Protein AF-A0A1M7TE45-F1 (afdb_monomer_lite)

Foldseek 3Di:
DDDDDDDDDDPPPVVVVVVPVVVVVVVVVVVVVVVPPPPPPPPPPPPPPPDDQPDPPPPDPDPLPDALPLLVVLLVVLVVVVVLCVVVVVQQPAAEAEAQDDPALVSNLSSVSNVVSNVVVVHHYDNDDDVQHKYKYKDKDWDDDPPDPFTKIKIKIWIDTPNDGRDIHIDIHTHDPVCVVSVPDDPPFDPDPPRDRDDSVNVSVVSCVVSVVPVPPDPPPPPPPVVVVVPPDPDPVVVVVVVVVVVVVPDDPDDDPPDDDDDDDDDDDDD

Sequence (271 aa):
MRKIFSRRKHGVIARVVNFVLVPVLILLLSALFLAGCSTFVEASDTPRGFDRPIGTLADSGSNIANVGRWHVVAADIASSVRRALEYRPELMAKPLCLPTPQNRAFPKAFFNLLKTELVSRGLQVSEQPEFDSVSLTFSVYRLNIPSRQGIEVMITARMVYNNRYVMQKSGTYFAGNEDAFLFQNTDNGFVGGNGGTGTAESLWEHYAIRNNAFKPKEPETMPINRGVLMSSARTSEEIDRIVDAQIRAGGGVRIDPNAPPTKLSSTRHRR

Secondary structure (DSSP, 8-state):
--------SSSSHHHHHHHHHHHHHHHHHHHHHHTTSS---------TT--S-TT-TTS-TT----SS-HHHHHHHHHHHHHHHHHT-HHHHTS-EE-PPPPS-HHHHHHHHHHHHHHHHTT--EESSPPTTPEEEEEEEEEE--TTSSSEEEEEEEEEEETTEEEEEEEEEEEE-TTTGGGG---SS----SSS----HHHHHHHHHHHTTTT-----------HHHHTTT-SSHHHHHHHHHHHHHHS------TT-------------

Organism: NCBI:txid1121455

Structure (mmCIF, N/CA/C/O backbone):
data_AF-A0A1M7TE45-F1
#
_entry.id   AF-A0A1M7TE45-F1
#
loop_
_atom_site.group_PDB
_atom_site.id
_atom_site.type_symbol
_atom_site.label_atom_id
_atom_site.label_alt_id
_atom_site.label_comp_id
_atom_site.label_asym_id
_atom_site.label_entity_id
_atom_site.label_seq_id
_atom_site.pdbx_PDB_ins_code
_atom_site.Cartn_x
_atom_site.Cartn_y
_atom_site.Cartn_z
_atom_site.occupancy
_atom_site.B_iso_or_equiv
_atom_site.auth_seq_id
_atom_site.auth_comp_id
_atom_site.auth_asym_id
_atom_site.auth_atom_id
_atom_site.pdbx_PDB_model_num
ATOM 1 N N . MET A 1 1 ? -71.980 34.080 48.989 1.00 40.88 1 MET A N 1
ATOM 2 C CA . MET A 1 1 ? -71.587 34.275 47.574 1.00 40.88 1 MET A CA 1
ATOM 3 C C . MET A 1 1 ? -70.062 34.336 47.464 1.00 40.88 1 MET A C 1
ATOM 5 O O . MET A 1 1 ? -69.444 35.050 48.233 1.00 40.88 1 MET A O 1
ATOM 9 N N . ARG A 1 2 ? -69.506 33.510 46.563 1.00 39.81 2 ARG A N 1
ATOM 10 C CA . ARG A 1 2 ? -68.161 33.476 45.934 1.00 39.81 2 ARG A CA 1
ATOM 11 C C . ARG A 1 2 ? -66.948 34.062 46.690 1.00 39.81 2 ARG A C 1
ATOM 13 O O . ARG A 1 2 ? -66.717 35.263 46.674 1.00 39.81 2 ARG A O 1
ATOM 20 N N . LYS A 1 3 ? -66.073 33.171 47.182 1.00 52.16 3 LYS A N 1
ATOM 21 C CA . LYS A 1 3 ? -64.645 33.452 47.418 1.00 52.16 3 LYS A CA 1
ATOM 22 C C . LYS A 1 3 ? -63.861 33.199 46.123 1.00 52.16 3 LYS A C 1
ATOM 24 O O . LYS A 1 3 ? -63.803 32.068 45.654 1.00 52.16 3 LYS A O 1
ATOM 29 N N . ILE A 1 4 ? -63.261 34.248 45.566 1.00 59.44 4 ILE A N 1
ATOM 30 C CA . ILE A 1 4 ? -62.253 34.190 44.500 1.00 59.44 4 ILE A CA 1
ATOM 31 C C . ILE A 1 4 ? -60.944 34.616 45.162 1.00 59.44 4 ILE A C 1
ATOM 33 O O . ILE A 1 4 ? -60.827 35.762 45.586 1.00 59.44 4 ILE A O 1
ATOM 37 N N . PHE A 1 5 ? -59.975 33.707 45.288 1.00 52.00 5 PHE A N 1
ATOM 38 C CA . PHE A 1 5 ? -58.646 34.044 45.798 1.00 52.00 5 PHE A CA 1
ATOM 39 C C . PHE A 1 5 ? -57.555 33.577 44.831 1.00 52.00 5 PHE A C 1
ATOM 41 O O . PHE A 1 5 ? -57.317 32.391 44.638 1.00 52.00 5 PHE A O 1
ATOM 48 N N . SER A 1 6 ? -56.926 34.585 44.228 1.00 58.56 6 SER A N 1
ATOM 49 C CA . SER A 1 6 ? -55.487 34.733 44.000 1.00 58.56 6 SER A CA 1
ATOM 50 C C . SER A 1 6 ? -54.705 33.556 43.395 1.00 58.56 6 SER A C 1
ATOM 52 O O . SER A 1 6 ? -54.116 32.733 44.089 1.00 58.56 6 SER A O 1
ATOM 54 N N . ARG A 1 7 ? -54.561 33.583 42.064 1.00 61.72 7 ARG A N 1
ATOM 55 C CA . ARG A 1 7 ? -53.393 33.045 41.347 1.00 61.72 7 ARG A CA 1
ATOM 56 C C . ARG A 1 7 ? -52.711 34.206 40.630 1.00 61.72 7 ARG A C 1
ATOM 58 O O . ARG A 1 7 ? -53.374 34.833 39.812 1.00 61.72 7 ARG A O 1
ATOM 65 N N . ARG A 1 8 ? -51.421 34.455 40.903 1.00 55.97 8 ARG A N 1
ATOM 66 C CA . ARG A 1 8 ? -50.385 35.018 39.990 1.00 55.97 8 ARG A CA 1
ATOM 67 C C . ARG A 1 8 ? -49.239 35.658 40.789 1.00 55.97 8 ARG A C 1
ATOM 69 O O . ARG A 1 8 ? -49.227 36.871 40.931 1.00 55.97 8 ARG A O 1
ATOM 76 N N . LYS A 1 9 ? -48.247 34.886 41.257 1.00 53.38 9 LYS A N 1
ATOM 77 C CA . LYS A 1 9 ? -46.915 35.431 41.636 1.00 53.38 9 LYS A CA 1
ATOM 78 C C . LYS A 1 9 ? -45.746 34.436 41.457 1.00 53.38 9 LYS A C 1
ATOM 80 O O . LYS A 1 9 ? -44.802 34.472 42.232 1.00 53.38 9 LYS A O 1
ATOM 85 N N . HIS A 1 10 ? -45.765 33.545 40.457 1.00 53.72 10 HIS A N 1
ATOM 86 C CA . HIS A 1 10 ? -44.654 32.582 40.250 1.00 53.72 10 HIS A CA 1
ATOM 87 C C . HIS A 1 10 ? -43.957 32.657 38.877 1.00 53.72 10 HIS A C 1
ATOM 89 O O . HIS A 1 10 ? -43.034 31.898 38.621 1.00 53.72 10 HIS A O 1
ATOM 95 N N . GLY A 1 11 ? -44.334 33.591 37.994 1.00 54.03 11 GLY A N 1
ATOM 96 C CA . GLY A 1 11 ? -43.804 33.629 36.619 1.00 54.03 11 GLY A CA 1
ATOM 97 C C . GLY A 1 11 ? -42.540 34.466 36.388 1.00 54.03 11 GLY A C 1
ATOM 98 O O . GLY A 1 11 ? -41.914 34.326 35.342 1.00 54.03 11 GLY A O 1
ATOM 99 N N . VAL A 1 12 ? -42.168 35.357 37.314 1.00 56.12 12 VAL A N 1
ATOM 100 C CA . VAL A 1 12 ? -41.124 36.367 37.042 1.00 56.12 12 VAL A CA 1
ATOM 101 C C . VAL A 1 12 ? -39.740 35.913 37.512 1.00 56.12 12 VAL A C 1
ATOM 103 O O . VAL A 1 12 ? -38.763 36.108 36.798 1.00 56.12 12 VAL A O 1
ATOM 106 N N . ILE A 1 13 ? -39.650 35.217 38.648 1.00 54.94 13 ILE A N 1
ATOM 107 C CA . ILE A 1 13 ? -38.358 34.802 39.222 1.00 54.94 13 ILE A CA 1
ATOM 108 C C . ILE A 1 13 ? -37.686 33.720 38.354 1.00 54.94 13 ILE A C 1
ATOM 110 O O . ILE A 1 13 ? -36.481 33.770 38.131 1.00 54.94 13 ILE A O 1
ATOM 114 N N . ALA A 1 14 ? -38.462 32.811 37.752 1.00 54.69 14 ALA A N 1
ATOM 115 C CA . ALA A 1 14 ? -37.925 31.744 36.901 1.00 54.69 14 ALA A CA 1
ATOM 116 C C . ALA A 1 14 ? -37.266 32.249 35.599 1.00 54.69 14 ALA A C 1
ATOM 118 O O . ALA A 1 14 ? -36.373 31.596 35.066 1.00 54.69 14 ALA A O 1
ATOM 119 N N . ARG A 1 15 ? -37.672 33.419 35.082 1.00 56.25 15 ARG A N 1
ATOM 120 C CA . ARG A 1 15 ? -37.108 33.972 33.836 1.00 56.25 15 ARG A CA 1
ATOM 121 C C . ARG A 1 15 ? -35.772 34.678 34.047 1.00 56.25 15 ARG A C 1
ATOM 123 O O . ARG A 1 15 ? -34.929 34.625 33.161 1.00 56.25 15 ARG A O 1
ATOM 130 N N . VAL A 1 16 ? -35.562 35.286 35.215 1.00 59.06 16 VAL A N 1
ATOM 131 C CA . VAL A 1 16 ? -34.298 35.971 35.535 1.00 59.06 16 VAL A CA 1
ATOM 132 C C . VAL A 1 16 ? -33.185 34.957 35.802 1.00 59.06 16 VAL A C 1
ATOM 134 O O . VAL A 1 16 ? -32.070 35.136 35.321 1.00 59.06 16 VAL A O 1
ATOM 137 N N . VAL A 1 17 ? -33.500 33.846 36.479 1.00 59.97 17 VAL A N 1
ATOM 138 C CA . VAL A 1 17 ? -32.518 32.786 36.762 1.00 59.97 17 VAL A CA 1
ATOM 139 C C . VAL A 1 17 ? -32.008 32.145 35.466 1.00 59.97 17 VAL A C 1
ATOM 141 O O . VAL A 1 17 ? -30.802 32.001 35.298 1.00 59.97 17 VAL A O 1
ATOM 144 N N . ASN A 1 18 ? -32.885 31.852 34.499 1.00 62.00 18 ASN A N 1
ATOM 145 C CA . ASN A 1 18 ? -32.468 31.234 33.234 1.00 62.00 18 ASN A CA 1
ATOM 146 C C . ASN A 1 18 ? -31.620 32.158 32.342 1.00 62.00 18 ASN A C 1
ATOM 148 O O . ASN A 1 18 ? -30.794 31.672 31.576 1.00 62.00 18 ASN A O 1
ATOM 152 N N . PHE A 1 19 ? -31.793 33.479 32.436 1.00 70.56 19 PHE A N 1
ATOM 153 C CA . PHE A 1 19 ? -31.075 34.416 31.567 1.00 70.56 19 PHE A CA 1
ATOM 154 C C . PHE A 1 19 ? -29.603 34.602 31.970 1.00 70.56 19 PHE A C 1
ATOM 156 O O . PHE A 1 19 ? -28.770 34.903 31.122 1.00 70.56 19 PHE A O 1
ATOM 163 N N . VAL A 1 20 ? -29.270 34.390 33.249 1.00 73.69 20 VAL A N 1
ATOM 164 C CA . VAL A 1 20 ? -27.895 34.542 33.763 1.00 73.69 20 VAL A CA 1
ATOM 165 C C . VAL A 1 20 ? -27.150 33.205 33.805 1.00 73.69 20 VAL A C 1
ATOM 167 O O . VAL A 1 20 ? -25.956 33.155 33.525 1.00 73.69 20 VAL A O 1
ATOM 170 N N . LEU A 1 21 ? -27.842 32.100 34.100 1.00 76.69 21 LEU A N 1
ATOM 171 C CA . LEU A 1 21 ? -27.198 30.794 34.291 1.00 76.69 21 LEU A CA 1
ATOM 172 C C . LEU A 1 21 ? -26.754 30.149 32.968 1.00 76.69 21 LEU A C 1
ATOM 174 O O . LEU A 1 21 ? -25.700 29.522 32.912 1.00 76.69 21 LEU A O 1
ATOM 178 N N . VAL A 1 22 ? -27.517 30.352 31.890 1.00 81.19 22 VAL A N 1
ATOM 179 C CA . VAL A 1 22 ? -27.216 29.793 30.562 1.00 81.19 22 VAL A CA 1
ATOM 180 C C . VAL A 1 22 ? -25.909 30.339 29.957 1.00 81.19 22 VAL A C 1
ATOM 182 O O . VAL A 1 22 ? -25.074 29.520 29.575 1.00 81.19 22 VAL A O 1
ATOM 185 N N . PRO A 1 23 ? -25.649 31.663 29.886 1.00 81.38 23 PRO A N 1
ATOM 186 C CA . PRO A 1 23 ? -24.392 32.161 29.320 1.00 81.38 23 PRO A CA 1
ATOM 187 C C . PRO A 1 23 ? -23.166 31.795 30.169 1.00 81.38 23 PRO A C 1
ATOM 189 O O . PRO A 1 23 ? -22.105 31.528 29.609 1.00 81.38 23 PRO A O 1
ATOM 192 N N . VAL A 1 24 ? -23.308 31.710 31.499 1.00 87.12 24 VAL A N 1
ATOM 193 C CA . VAL A 1 24 ? -22.226 31.263 32.395 1.00 87.12 24 VAL A CA 1
ATOM 194 C C . VAL A 1 24 ? -21.907 29.783 32.171 1.00 87.12 24 VAL A C 1
ATOM 196 O O . VAL A 1 24 ? -20.735 29.427 32.076 1.00 87.12 24 VAL A O 1
ATOM 199 N N . LEU A 1 25 ? -22.924 28.928 32.010 1.00 86.25 25 LEU A N 1
ATOM 200 C CA . LEU A 1 25 ? -22.728 27.510 31.698 1.00 86.25 25 LEU A CA 1
ATOM 201 C C . LEU A 1 25 ? -22.044 27.318 30.332 1.00 86.25 25 LEU A C 1
ATOM 203 O O . LEU A 1 25 ? -21.147 26.487 30.217 1.00 86.25 25 LEU A O 1
ATOM 207 N N . ILE A 1 26 ? -22.424 28.107 29.318 1.00 85.81 26 ILE A N 1
ATOM 208 C CA . ILE A 1 26 ? -21.811 28.065 27.979 1.00 85.81 26 ILE A CA 1
ATOM 209 C C . ILE A 1 26 ? -20.338 28.496 28.033 1.00 85.81 26 ILE A C 1
ATOM 211 O O . ILE A 1 26 ? -19.498 27.834 27.426 1.00 85.81 26 ILE A O 1
ATOM 215 N N . LEU A 1 27 ? -20.011 29.555 28.784 1.00 84.31 27 LEU A N 1
ATOM 216 C CA . LEU A 1 27 ? -18.627 30.005 28.993 1.00 84.31 27 LEU A CA 1
ATOM 217 C C . LEU A 1 27 ? -17.775 28.972 29.745 1.00 84.31 27 LEU A C 1
ATOM 219 O O . LEU A 1 27 ? -16.593 28.804 29.453 1.00 84.31 27 LEU A O 1
ATOM 223 N N . LEU A 1 28 ? -18.371 28.260 30.700 1.00 83.50 28 LEU A N 1
ATOM 224 C CA . LEU A 1 28 ? -17.675 27.232 31.470 1.00 83.50 28 LEU A CA 1
ATOM 225 C C . LEU A 1 28 ? -17.434 25.968 30.624 1.00 83.50 28 LEU A C 1
ATOM 227 O O . LEU A 1 28 ? -16.356 25.379 30.690 1.00 83.50 28 LEU A O 1
ATOM 231 N N . LEU A 1 29 ? -18.386 25.603 29.757 1.00 82.19 29 LEU A N 1
ATOM 232 C CA . LEU A 1 29 ? -18.230 24.517 28.783 1.00 82.19 29 LEU A CA 1
ATOM 233 C C . LEU A 1 29 ? -17.174 24.830 27.715 1.00 82.19 29 LEU A C 1
ATOM 235 O O . LEU A 1 29 ? -16.375 23.955 27.388 1.00 82.19 29 LEU A O 1
ATOM 239 N N . SER A 1 30 ? -17.116 26.058 27.193 1.00 80.12 30 SER A N 1
ATOM 240 C CA . SER A 1 30 ? -16.102 26.427 26.197 1.00 80.12 30 SER A CA 1
ATOM 241 C C . SER A 1 30 ? -14.686 26.448 26.784 1.00 80.12 30 SER A C 1
ATOM 243 O O . SER A 1 30 ? -13.758 25.981 26.125 1.00 80.12 30 SER A O 1
ATOM 245 N N . ALA A 1 31 ? -14.511 26.863 28.043 1.00 78.25 31 ALA A N 1
ATOM 246 C CA . ALA A 1 31 ? -13.221 26.768 28.732 1.00 78.25 31 ALA A CA 1
ATOM 247 C C . ALA A 1 31 ? -12.735 25.311 28.904 1.00 78.25 31 ALA A C 1
ATOM 249 O O . ALA A 1 31 ? -11.542 25.040 28.753 1.00 78.25 31 ALA A O 1
ATOM 250 N N . LEU A 1 32 ? -13.647 24.358 29.142 1.00 72.38 32 LEU A N 1
ATOM 251 C CA . LEU A 1 32 ? -13.322 22.925 29.200 1.00 72.38 32 LEU A CA 1
ATOM 252 C C . LEU A 1 32 ? -12.878 22.355 27.842 1.00 72.38 32 LEU A C 1
ATOM 254 O O . LEU A 1 32 ? -12.015 21.480 27.808 1.00 72.38 32 LEU A O 1
ATOM 258 N N . PHE A 1 33 ? -13.406 22.868 26.727 1.00 67.12 33 PHE A N 1
ATOM 259 C CA . PHE A 1 33 ? -12.986 22.441 25.387 1.00 67.12 33 PHE A CA 1
ATOM 260 C C . PHE A 1 33 ? -11.607 22.985 24.980 1.00 67.12 33 PHE A C 1
ATOM 262 O O . PHE A 1 33 ? -10.882 22.300 24.258 1.00 67.12 33 PHE A O 1
ATOM 269 N N . LEU A 1 34 ? -11.195 24.165 25.465 1.00 61.94 34 LEU A N 1
ATOM 270 C CA . LEU A 1 34 ? -9.857 24.700 25.167 1.00 61.94 34 LEU A CA 1
ATOM 271 C C . LEU A 1 34 ? -8.739 24.045 25.998 1.00 61.94 34 LEU A C 1
ATOM 273 O O . LEU A 1 34 ? -7.617 23.928 25.508 1.00 61.94 34 LEU A O 1
ATOM 277 N N . ALA A 1 35 ? -9.028 23.553 27.206 1.00 59.16 35 ALA A N 1
ATOM 278 C CA . ALA A 1 35 ? -8.043 22.847 28.037 1.00 59.16 35 ALA A CA 1
ATOM 279 C C . ALA A 1 35 ? -7.728 21.411 27.555 1.00 59.16 35 ALA A C 1
ATOM 281 O O . ALA A 1 35 ? -6.775 20.798 28.030 1.00 59.16 35 ALA A O 1
ATOM 282 N N . GLY A 1 36 ? -8.499 20.871 26.601 1.00 50.69 36 GLY A N 1
ATOM 283 C CA . GLY A 1 36 ? -8.327 19.513 26.067 1.00 50.69 36 GLY A CA 1
ATOM 284 C C . GLY A 1 36 ? -7.363 19.376 24.880 1.00 50.69 36 GLY A C 1
ATOM 285 O O . GLY A 1 36 ? -7.173 18.265 24.395 1.00 50.69 36 GLY A O 1
ATOM 286 N N . CYS A 1 37 ? -6.760 20.467 24.391 1.00 52.75 37 CYS A N 1
ATOM 287 C CA . CYS A 1 37 ? -5.920 20.438 23.183 1.00 52.75 37 CYS A CA 1
ATOM 288 C C . CYS A 1 37 ? -4.397 20.405 23.424 1.00 52.75 37 CYS A C 1
ATOM 290 O O . CYS A 1 37 ? -3.656 20.359 22.447 1.00 52.75 37 CYS A O 1
ATOM 292 N N . SER A 1 38 ? -3.890 20.414 24.664 1.00 54.12 38 SER A N 1
ATOM 293 C CA . SER A 1 38 ? -2.441 20.586 24.908 1.00 54.12 38 SER A CA 1
ATOM 294 C C . SER A 1 38 ? -1.737 19.450 25.655 1.00 54.12 38 SER A C 1
ATOM 296 O O . SER A 1 38 ? -0.702 19.683 26.274 1.00 54.12 38 SER A O 1
ATOM 298 N N . THR A 1 39 ? -2.239 18.218 25.579 1.00 52.09 39 THR A N 1
ATOM 299 C CA . THR A 1 39 ? -1.500 17.030 26.046 1.00 52.09 39 THR A CA 1
ATOM 300 C C . THR A 1 39 ? -1.658 15.847 25.094 1.00 52.09 39 THR A C 1
ATOM 302 O O . THR A 1 39 ? -1.955 14.727 25.500 1.00 52.09 39 THR A O 1
ATOM 305 N N . PHE A 1 40 ? -1.368 16.056 23.807 1.00 43.62 40 PHE A N 1
ATOM 306 C CA . PHE A 1 40 ? -0.859 14.951 22.991 1.00 43.62 40 PHE A CA 1
ATOM 307 C C . PHE A 1 40 ? 0.629 14.782 23.323 1.00 43.62 40 PHE A C 1
ATOM 309 O O . PHE A 1 40 ? 1.515 15.217 22.594 1.00 43.62 40 PHE A O 1
ATOM 316 N N . VAL A 1 41 ? 0.892 14.227 24.509 1.00 44.22 41 VAL A N 1
ATOM 317 C CA . VAL A 1 41 ? 2.197 13.655 24.825 1.00 44.22 41 VAL A CA 1
ATOM 318 C C . VAL A 1 41 ? 2.345 12.454 23.909 1.00 44.22 41 VAL A C 1
ATOM 320 O O . VAL A 1 41 ? 1.620 11.466 24.016 1.00 44.22 41 VAL A O 1
ATOM 323 N N . GLU A 1 42 ? 3.266 12.603 22.970 1.00 44.56 42 GLU A N 1
ATOM 324 C CA . GLU A 1 42 ? 3.804 11.579 22.095 1.00 44.56 42 GLU A CA 1
ATOM 325 C C . GLU A 1 42 ? 4.452 10.490 22.965 1.00 44.56 42 GLU A C 1
ATOM 327 O O . GLU A 1 42 ? 5.658 10.466 23.207 1.00 44.56 42 GLU A O 1
ATOM 332 N N . ALA A 1 43 ? 3.618 9.596 23.503 1.00 45.25 43 ALA A N 1
ATOM 333 C CA . ALA A 1 43 ? 4.067 8.329 24.045 1.00 45.25 43 ALA A CA 1
ATOM 334 C C . ALA A 1 43 ? 4.598 7.518 22.862 1.00 45.25 43 ALA A C 1
ATOM 336 O O . ALA A 1 43 ? 3.869 6.806 22.170 1.00 45.25 43 ALA A O 1
ATOM 337 N N . SER A 1 44 ? 5.893 7.679 22.613 1.00 42.16 44 SER A N 1
ATOM 338 C CA . SER A 1 44 ? 6.711 6.784 21.812 1.00 42.16 44 SER A CA 1
ATOM 339 C C . SER A 1 44 ? 6.845 5.440 22.535 1.00 42.16 44 SER A C 1
ATOM 341 O O . SER A 1 44 ? 7.937 4.988 22.873 1.00 42.16 44 SER A O 1
ATOM 343 N N . ASP A 1 45 ? 5.716 4.752 22.715 1.00 41.84 45 ASP A N 1
ATOM 344 C CA . ASP A 1 45 ? 5.686 3.301 22.844 1.00 41.84 45 ASP A CA 1
ATOM 345 C C . ASP A 1 45 ? 6.055 2.732 21.473 1.00 41.84 45 ASP A C 1
ATOM 347 O O . ASP A 1 45 ? 5.231 2.257 20.691 1.00 41.84 45 ASP A O 1
ATOM 351 N N . THR A 1 46 ? 7.343 2.839 21.151 1.00 48.62 46 THR A N 1
ATOM 352 C CA . THR A 1 46 ? 7.961 1.949 20.181 1.00 48.62 46 THR A CA 1
ATOM 353 C C . THR A 1 46 ? 7.783 0.539 20.736 1.00 48.62 46 THR A C 1
ATOM 355 O O . THR A 1 46 ? 8.259 0.256 21.840 1.00 48.62 46 THR A O 1
ATOM 358 N N . PRO A 1 47 ? 7.082 -0.364 20.029 1.00 43.56 47 PRO A N 1
ATOM 359 C CA . PRO A 1 47 ? 7.071 -1.760 20.412 1.00 43.56 47 PRO A CA 1
ATOM 360 C C . PRO A 1 47 ? 8.521 -2.245 20.389 1.00 43.56 47 PRO A C 1
ATOM 362 O O . PRO A 1 47 ? 9.126 -2.400 19.326 1.00 43.56 47 PRO A O 1
ATOM 365 N N . ARG A 1 48 ? 9.101 -2.450 21.573 1.00 44.16 48 ARG A N 1
ATOM 366 C CA . ARG A 1 48 ? 10.326 -3.229 21.725 1.00 44.16 48 ARG A CA 1
ATOM 367 C C . ARG A 1 48 ? 9.974 -4.644 21.272 1.00 44.16 48 ARG A C 1
ATOM 369 O O . ARG A 1 48 ? 9.205 -5.317 21.949 1.00 44.16 48 ARG A O 1
ATOM 376 N N . GLY A 1 49 ? 10.482 -5.058 20.112 1.00 39.09 49 GLY A N 1
ATOM 377 C CA . GLY A 1 49 ? 10.361 -6.443 19.645 1.00 39.09 49 GLY A CA 1
ATOM 378 C C . GLY A 1 49 ? 9.753 -6.663 18.258 1.00 39.09 49 GLY A C 1
ATOM 379 O O . GLY A 1 49 ? 9.176 -7.720 18.027 1.00 39.09 49 GLY A O 1
ATOM 380 N N . PHE A 1 50 ? 9.892 -5.728 17.315 1.00 47.03 50 PHE A N 1
ATOM 381 C CA . PHE A 1 50 ? 9.985 -6.120 15.902 1.00 47.03 50 PHE A CA 1
ATOM 382 C C . PHE A 1 50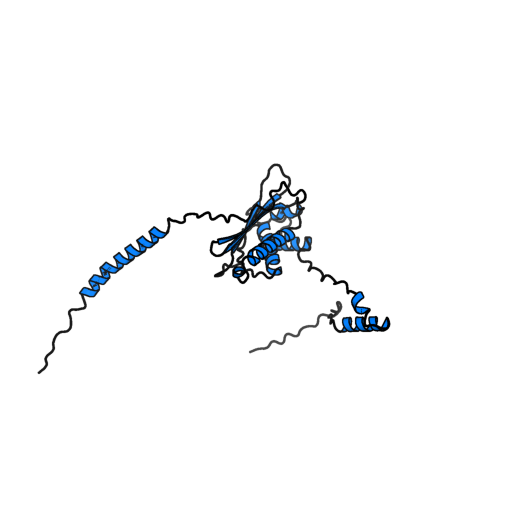 ? 11.316 -5.617 15.352 1.00 47.03 50 PHE A C 1
ATOM 384 O O . PHE A 1 50 ? 11.430 -4.542 14.764 1.00 47.03 50 PHE A O 1
ATOM 391 N N . ASP A 1 51 ? 12.348 -6.382 15.694 1.00 41.00 51 ASP A N 1
ATOM 392 C CA . ASP A 1 51 ? 13.729 -6.153 15.321 1.00 41.00 51 ASP A CA 1
ATOM 393 C C . ASP A 1 51 ? 13.904 -6.013 13.806 1.00 41.00 51 ASP A C 1
ATOM 395 O O . ASP A 1 51 ? 13.521 -6.880 13.022 1.00 41.00 51 ASP A O 1
ATOM 399 N N . ARG A 1 52 ? 14.611 -4.931 13.470 1.00 41.03 52 ARG A N 1
ATOM 400 C CA . ARG A 1 52 ? 15.309 -4.605 12.221 1.00 41.03 52 ARG A CA 1
ATOM 401 C C . ARG A 1 52 ? 14.438 -4.271 10.999 1.00 41.03 52 ARG A C 1
ATOM 403 O O . ARG A 1 52 ? 13.529 -5.018 10.643 1.00 41.03 52 ARG A O 1
ATOM 410 N N . PRO A 1 53 ? 14.777 -3.196 10.254 1.00 38.59 53 PRO A N 1
ATOM 411 C CA . PRO A 1 53 ? 14.383 -3.125 8.855 1.00 38.59 53 PRO A CA 1
ATOM 412 C C . PRO A 1 53 ? 14.939 -4.378 8.169 1.00 38.59 53 PRO A C 1
ATOM 414 O O . PRO A 1 53 ? 16.152 -4.563 8.073 1.00 38.59 53 PRO A O 1
ATOM 417 N N . ILE A 1 54 ? 14.053 -5.279 7.747 1.00 45.44 54 ILE A N 1
ATOM 418 C CA . ILE A 1 54 ? 14.423 -6.391 6.875 1.00 45.44 54 ILE A CA 1
ATOM 419 C C . ILE A 1 54 ? 14.975 -5.757 5.594 1.00 45.44 54 ILE A C 1
ATOM 421 O O . ILE A 1 54 ? 14.217 -5.220 4.789 1.00 45.44 54 ILE A O 1
ATOM 425 N N . GLY A 1 55 ? 16.301 -5.793 5.451 1.00 33.91 55 GLY A N 1
ATOM 426 C CA . GLY A 1 55 ? 17.023 -5.393 4.246 1.00 33.91 55 GLY A CA 1
ATOM 427 C C . GLY A 1 55 ? 17.643 -3.996 4.276 1.00 33.91 55 GLY A C 1
ATOM 428 O O . GLY A 1 55 ? 17.395 -3.198 3.377 1.00 33.91 55 GLY A O 1
ATOM 429 N N . THR A 1 56 ? 18.538 -3.700 5.224 1.00 36.94 56 THR A N 1
ATOM 430 C CA . THR A 1 56 ? 19.684 -2.851 4.861 1.00 36.94 56 THR A CA 1
ATOM 431 C C . THR A 1 56 ? 20.449 -3.559 3.741 1.00 36.94 56 THR A C 1
ATOM 433 O O . THR A 1 56 ? 20.926 -4.678 3.921 1.00 36.94 56 THR A O 1
ATOM 436 N N . LEU A 1 57 ? 20.512 -2.901 2.582 1.00 44.78 57 LEU A N 1
ATOM 437 C CA . LEU A 1 57 ? 21.041 -3.317 1.272 1.00 44.78 57 LEU A CA 1
ATOM 438 C C . LEU A 1 57 ? 22.516 -3.784 1.230 1.00 44.78 57 LEU A C 1
ATOM 440 O O . LEU A 1 57 ? 23.111 -3.796 0.157 1.00 44.78 57 LEU A O 1
ATOM 444 N N . ALA A 1 58 ? 23.122 -4.155 2.357 1.00 40.16 58 ALA A N 1
ATOM 445 C CA . ALA A 1 58 ? 24.530 -4.540 2.436 1.00 40.16 58 ALA A CA 1
ATOM 446 C C . ALA A 1 58 ? 24.766 -6.046 2.672 1.00 40.16 58 ALA A C 1
ATOM 448 O O . ALA A 1 58 ? 25.762 -6.558 2.179 1.00 40.16 58 ALA A O 1
ATOM 449 N N . ASP A 1 59 ? 23.852 -6.775 3.331 1.00 37.00 59 ASP A N 1
ATOM 450 C CA . ASP A 1 59 ? 24.136 -8.154 3.794 1.00 37.00 59 ASP A CA 1
ATOM 451 C C . ASP A 1 59 ? 23.400 -9.278 3.043 1.00 37.00 59 ASP A C 1
ATOM 453 O O . ASP A 1 59 ? 23.552 -10.454 3.364 1.00 37.00 59 ASP A O 1
ATOM 457 N N . SER A 1 60 ? 22.624 -8.963 2.004 1.00 36.72 60 SER A N 1
ATOM 458 C CA . SER A 1 60 ? 22.037 -9.985 1.129 1.00 36.72 60 SER A CA 1
ATOM 459 C C . SER A 1 60 ? 22.546 -9.778 -0.290 1.00 36.72 60 SER A C 1
ATOM 461 O O . SER A 1 60 ? 21.954 -9.046 -1.081 1.00 36.72 60 SER A O 1
ATOM 463 N N . GLY A 1 61 ? 23.687 -10.397 -0.598 1.00 35.06 61 GLY A N 1
ATOM 464 C CA . GLY A 1 61 ? 24.390 -10.324 -1.883 1.00 35.06 61 GLY A CA 1
ATOM 465 C C . GLY A 1 61 ? 23.645 -10.913 -3.091 1.00 35.06 61 GLY A C 1
ATOM 466 O O . GLY A 1 61 ? 24.271 -11.574 -3.910 1.00 35.06 61 GLY A O 1
ATOM 467 N N . SER A 1 62 ? 22.328 -10.718 -3.229 1.00 41.84 62 SER A N 1
ATOM 468 C CA . SER A 1 62 ? 21.563 -11.202 -4.392 1.00 41.84 62 SER A CA 1
ATOM 469 C C . SER A 1 62 ? 20.208 -10.518 -4.658 1.00 41.84 62 SER A C 1
ATOM 471 O O . SER A 1 62 ? 19.315 -11.161 -5.194 1.00 41.84 62 SER A O 1
ATOM 473 N N . ASN A 1 63 ? 20.000 -9.232 -4.343 1.00 44.84 63 ASN A N 1
ATOM 474 C CA . ASN A 1 63 ? 18.727 -8.564 -4.690 1.00 44.84 63 ASN A CA 1
ATOM 475 C C . ASN A 1 63 ? 18.887 -7.148 -5.262 1.00 44.84 63 ASN A C 1
ATOM 477 O O . ASN A 1 63 ? 18.173 -6.220 -4.891 1.00 44.84 63 ASN A O 1
ATOM 481 N N . ILE A 1 64 ? 19.759 -6.993 -6.262 1.00 44.56 64 ILE A N 1
ATOM 482 C CA . ILE A 1 64 ? 19.483 -6.017 -7.326 1.00 44.56 64 ILE A CA 1
ATOM 483 C C . ILE A 1 64 ? 18.380 -6.664 -8.173 1.00 44.56 64 ILE A C 1
ATOM 485 O O . ILE A 1 64 ? 18.652 -7.322 -9.174 1.00 44.56 64 ILE A O 1
ATOM 489 N N . ALA A 1 65 ? 17.138 -6.613 -7.684 1.00 48.03 65 ALA A N 1
ATOM 490 C CA . ALA A 1 65 ? 15.996 -7.172 -8.388 1.00 48.03 65 ALA A CA 1
ATOM 491 C C . ALA A 1 65 ? 15.835 -6.397 -9.698 1.00 48.03 65 ALA A C 1
ATOM 493 O O . ALA A 1 65 ? 15.386 -5.251 -9.705 1.00 48.03 65 ALA A O 1
ATOM 494 N N . ASN A 1 66 ? 16.263 -7.026 -10.790 1.00 47.22 66 ASN A N 1
ATOM 495 C CA . ASN A 1 66 ? 15.990 -6.573 -12.139 1.00 47.22 66 ASN A CA 1
ATOM 496 C C . ASN A 1 66 ? 14.469 -6.417 -12.294 1.00 47.22 66 ASN A C 1
ATOM 498 O O . ASN A 1 66 ? 13.715 -7.388 -12.224 1.00 47.22 66 ASN A O 1
ATOM 502 N N . VAL A 1 67 ? 14.055 -5.154 -12.340 1.00 52.78 67 VAL A N 1
ATOM 503 C CA . VAL A 1 67 ? 13.110 -4.513 -13.260 1.00 52.78 67 VAL A CA 1
ATOM 504 C C . VAL A 1 67 ? 12.134 -5.442 -13.994 1.00 52.78 67 VAL A C 1
ATOM 506 O O . VAL A 1 67 ? 12.516 -6.439 -14.598 1.00 52.78 67 VAL A O 1
ATOM 509 N N . GLY A 1 68 ? 10.844 -5.099 -13.933 1.00 60.69 68 GLY A N 1
ATOM 510 C CA . GLY A 1 68 ? 9.763 -5.843 -14.591 1.00 60.69 68 GLY A CA 1
ATOM 511 C C . GLY A 1 68 ? 8.918 -6.714 -13.657 1.00 60.69 68 GLY A C 1
ATOM 512 O O . GLY A 1 68 ? 7.947 -7.331 -14.091 1.00 60.69 68 GLY A O 1
ATOM 513 N N . ARG A 1 69 ? 9.218 -6.752 -12.350 1.00 80.50 69 ARG A N 1
ATOM 514 C CA . ARG A 1 69 ? 8.490 -7.595 -11.382 1.00 80.50 69 ARG A CA 1
ATOM 515 C C . ARG A 1 69 ? 7.832 -6.814 -10.247 1.00 80.50 69 ARG A C 1
ATOM 517 O O . ARG A 1 69 ? 7.841 -7.265 -9.103 1.00 80.50 69 ARG A O 1
ATOM 524 N N . TRP A 1 70 ? 7.184 -5.685 -10.549 1.00 89.06 70 TRP A N 1
ATOM 525 C CA . TRP A 1 70 ? 6.394 -4.944 -9.549 1.00 89.06 70 TRP A CA 1
ATOM 526 C C . TRP A 1 70 ? 5.324 -5.823 -8.887 1.00 89.06 70 TRP A C 1
ATOM 528 O O . TRP A 1 70 ? 5.011 -5.619 -7.716 1.00 89.06 70 TRP A O 1
ATOM 538 N N . HIS A 1 71 ? 4.838 -6.854 -9.591 1.00 89.12 71 HIS A N 1
ATOM 539 C CA . HIS A 1 71 ? 3.917 -7.852 -9.038 1.00 89.12 71 HIS A CA 1
ATOM 540 C C . HIS A 1 71 ? 4.526 -8.625 -7.867 1.00 89.12 71 HIS A C 1
ATOM 542 O O . HIS A 1 71 ? 3.837 -8.867 -6.888 1.00 89.12 71 HIS A O 1
ATOM 548 N N . VAL A 1 72 ? 5.824 -8.953 -7.905 1.00 89.31 72 VAL A N 1
ATOM 549 C CA . VAL A 1 72 ? 6.503 -9.638 -6.792 1.00 89.31 72 VAL A CA 1
ATOM 550 C C . VAL A 1 72 ? 6.573 -8.727 -5.575 1.00 89.31 72 VAL A C 1
ATOM 552 O O . VAL A 1 72 ? 6.322 -9.177 -4.461 1.00 89.31 72 VAL A O 1
ATOM 555 N N . VAL A 1 73 ? 6.863 -7.440 -5.782 1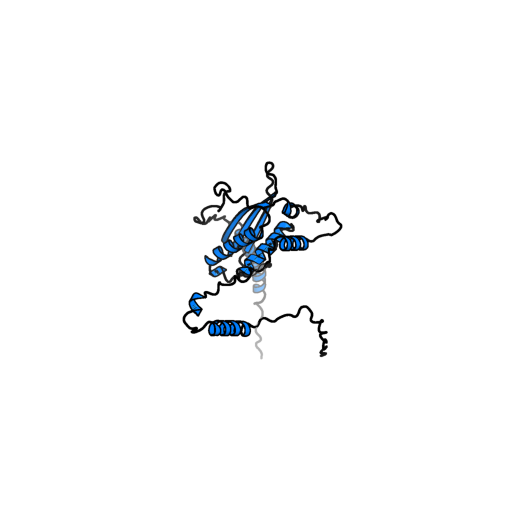.00 91.88 73 VAL A N 1
ATOM 556 C CA . VAL A 1 73 ? 6.903 -6.454 -4.694 1.00 91.88 73 VAL A CA 1
ATOM 557 C C . VAL A 1 73 ? 5.513 -6.282 -4.074 1.00 91.88 73 VAL A C 1
ATOM 559 O O . VAL A 1 73 ? 5.372 -6.326 -2.853 1.00 91.88 73 VAL A O 1
ATOM 562 N N . ALA A 1 74 ? 4.474 -6.145 -4.898 1.00 94.81 74 ALA A N 1
ATOM 563 C CA . ALA A 1 74 ? 3.090 -6.068 -4.436 1.00 94.81 74 ALA A CA 1
ATOM 564 C C . ALA A 1 74 ? 2.650 -7.346 -3.698 1.00 94.81 74 ALA A C 1
ATOM 566 O O . ALA A 1 74 ? 2.072 -7.259 -2.615 1.00 94.81 74 ALA A O 1
ATOM 567 N N . ALA A 1 75 ? 2.985 -8.524 -4.231 1.00 94.31 75 ALA A N 1
ATOM 568 C CA . ALA A 1 75 ? 2.702 -9.825 -3.630 1.00 94.31 75 ALA A CA 1
ATOM 569 C C . ALA A 1 75 ? 3.398 -10.003 -2.272 1.00 94.31 75 ALA A C 1
ATOM 571 O O . ALA A 1 75 ? 2.798 -10.522 -1.326 1.00 94.31 75 ALA A O 1
ATOM 572 N N . ASP A 1 76 ? 4.652 -9.564 -2.150 1.00 94.75 76 ASP A N 1
ATOM 573 C CA . ASP A 1 76 ? 5.412 -9.592 -0.898 1.00 94.75 76 ASP A CA 1
ATOM 574 C C . ASP A 1 76 ? 4.800 -8.645 0.149 1.00 94.75 76 ASP A C 1
ATOM 576 O O . ASP A 1 76 ? 4.564 -9.052 1.290 1.00 94.75 76 ASP A O 1
ATOM 580 N N . ILE A 1 77 ? 4.434 -7.416 -0.239 1.00 96.25 77 ILE A N 1
ATOM 581 C CA . ILE A 1 77 ? 3.714 -6.488 0.649 1.00 96.25 77 ILE A CA 1
ATOM 582 C C . ILE A 1 77 ? 2.373 -7.088 1.091 1.00 96.25 77 ILE A C 1
ATOM 584 O O . ILE A 1 77 ? 2.103 -7.127 2.291 1.00 96.25 77 ILE A O 1
ATOM 588 N N . ALA A 1 78 ? 1.564 -7.611 0.167 1.00 97.69 78 ALA A N 1
ATOM 589 C CA . ALA A 1 78 ? 0.278 -8.232 0.488 1.00 97.69 78 ALA A CA 1
ATOM 590 C C . ALA A 1 78 ? 0.432 -9.440 1.432 1.00 97.69 78 ALA A C 1
ATOM 592 O O . ALA A 1 78 ? -0.364 -9.627 2.353 1.00 97.69 78 ALA A O 1
ATOM 593 N N . SER A 1 79 ? 1.497 -10.228 1.264 1.00 97.25 79 SER A N 1
ATOM 594 C CA . SER A 1 79 ? 1.812 -11.356 2.151 1.00 97.25 79 SER A CA 1
ATOM 595 C C . SER A 1 79 ? 2.269 -10.892 3.538 1.00 97.25 79 SER A C 1
ATOM 597 O O . SER A 1 79 ? 1.955 -11.529 4.543 1.00 97.25 79 SER A O 1
ATOM 599 N N . SER A 1 80 ? 2.994 -9.776 3.630 1.00 97.19 80 SER A N 1
ATOM 600 C CA . SER A 1 80 ? 3.314 -9.138 4.912 1.00 97.19 80 SER A CA 1
ATOM 601 C C . SER A 1 80 ? 2.072 -8.584 5.616 1.00 97.19 80 SER A C 1
ATOM 603 O O . SER A 1 80 ? 1.939 -8.790 6.820 1.00 97.19 80 SER A O 1
ATOM 605 N N . VAL A 1 81 ? 1.146 -7.957 4.882 1.00 97.88 81 VAL A N 1
ATOM 606 C CA . VAL A 1 81 ? -0.137 -7.470 5.424 1.00 97.88 81 VAL A CA 1
ATOM 607 C C . VAL A 1 81 ? -0.957 -8.625 5.992 1.00 97.88 81 VAL A C 1
ATOM 609 O O . VAL A 1 81 ? -1.366 -8.572 7.149 1.00 97.88 81 VAL A O 1
ATOM 612 N N . ARG A 1 82 ? -1.132 -9.704 5.219 1.00 97.69 82 ARG A N 1
ATOM 613 C CA . ARG A 1 82 ? -1.857 -10.896 5.675 1.00 97.69 82 ARG A CA 1
ATOM 614 C C . ARG A 1 82 ? -1.253 -11.480 6.952 1.00 97.69 82 ARG A C 1
ATOM 616 O O . ARG A 1 82 ? -1.984 -11.680 7.912 1.00 97.69 82 ARG A O 1
ATOM 623 N N . ARG A 1 83 ? 0.069 -11.684 6.994 1.00 97.62 83 ARG A N 1
ATOM 624 C CA . ARG A 1 83 ? 0.753 -12.192 8.197 1.00 97.62 83 ARG A CA 1
ATOM 625 C C . ARG A 1 83 ? 0.536 -11.282 9.404 1.00 97.62 83 ARG A C 1
ATOM 627 O O . ARG A 1 83 ? 0.243 -11.767 10.487 1.00 97.62 83 ARG A O 1
ATOM 634 N N . ALA A 1 84 ? 0.643 -9.964 9.227 1.00 97.44 84 ALA A N 1
ATOM 635 C CA . ALA A 1 84 ? 0.416 -9.011 10.313 1.00 97.44 84 ALA A CA 1
ATOM 636 C C . ALA A 1 84 ? -1.015 -9.084 10.877 1.00 97.44 84 ALA A C 1
ATOM 638 O O . ALA A 1 84 ? -1.204 -8.922 12.081 1.00 97.44 84 ALA A O 1
ATOM 639 N N . LEU A 1 85 ? -2.005 -9.354 10.024 1.00 97.19 85 LEU A N 1
ATOM 640 C CA . LEU A 1 85 ? -3.392 -9.570 10.432 1.00 97.19 85 LEU A CA 1
ATOM 641 C C . LEU A 1 85 ? -3.623 -10.970 11.040 1.00 97.19 85 LEU A C 1
ATOM 643 O O . LEU A 1 85 ? -4.418 -11.095 11.960 1.00 97.19 85 LEU A O 1
ATOM 647 N N . GLU A 1 86 ? -2.915 -12.016 10.601 1.00 96.56 86 GLU A N 1
ATOM 648 C CA . GLU A 1 86 ? -2.982 -13.357 11.219 1.00 96.56 86 GLU A CA 1
ATOM 649 C C . GLU A 1 86 ? -2.517 -13.335 12.688 1.00 96.56 86 GLU A C 1
ATOM 651 O O . GLU A 1 86 ? -3.088 -14.027 13.528 1.00 96.56 86 GLU A O 1
ATOM 656 N N . TYR A 1 87 ? -1.544 -12.480 13.031 1.00 96.88 87 TYR A N 1
ATOM 657 C CA . TYR A 1 87 ? -1.137 -12.238 14.425 1.00 96.88 87 TYR A CA 1
ATOM 658 C C . TYR A 1 87 ? -2.149 -11.419 15.244 1.00 96.88 87 TYR A C 1
ATOM 660 O O . TYR A 1 87 ? -1.978 -11.279 16.455 1.00 96.88 87 TYR A O 1
ATOM 668 N N . ARG A 1 88 ? -3.171 -10.849 14.598 1.00 96.69 88 ARG A N 1
ATOM 669 C CA . ARG A 1 88 ? -4.209 -10.005 15.205 1.00 96.69 88 ARG A CA 1
ATOM 670 C C . ARG A 1 88 ? -5.585 -10.414 14.675 1.00 96.69 88 ARG A C 1
ATOM 672 O O . ARG A 1 88 ? -6.154 -9.705 13.839 1.00 96.69 88 ARG A O 1
ATOM 679 N N . PRO A 1 89 ? -6.117 -11.573 15.107 1.00 94.31 89 PRO A N 1
ATOM 680 C CA . PRO A 1 89 ? -7.341 -12.150 14.552 1.00 94.31 89 PRO A CA 1
ATOM 681 C C . PRO A 1 89 ? -8.556 -11.223 14.677 1.00 94.31 89 PRO A C 1
ATOM 683 O O . PRO A 1 89 ? -9.466 -11.292 13.853 1.00 94.31 89 PRO A O 1
ATOM 686 N N . GLU A 1 90 ? -8.557 -10.300 15.640 1.00 96.00 90 GLU A N 1
ATOM 687 C CA . GLU A 1 90 ? -9.572 -9.255 15.764 1.00 96.00 90 GLU A CA 1
ATOM 688 C C . GLU A 1 90 ? -9.620 -8.301 14.558 1.00 96.00 90 GLU A C 1
ATOM 690 O O . GLU A 1 90 ? -10.645 -7.664 14.330 1.00 96.00 90 GLU A O 1
ATOM 695 N N . LEU A 1 91 ? -8.539 -8.199 13.777 1.00 97.00 91 LEU A N 1
ATOM 696 C CA . LEU A 1 91 ? -8.441 -7.354 12.584 1.00 97.00 91 LEU A CA 1
ATOM 697 C C . LEU A 1 91 ? -8.711 -8.109 11.277 1.00 97.00 91 LEU A C 1
ATOM 699 O O . LEU A 1 91 ? -9.002 -7.475 10.270 1.00 97.00 91 LEU A O 1
ATOM 703 N N . MET A 1 92 ? -8.639 -9.444 11.277 1.00 95.31 92 MET A N 1
ATOM 704 C CA . MET A 1 92 ? -8.811 -10.280 10.076 1.00 95.31 92 MET A CA 1
ATOM 705 C C . MET A 1 92 ? -10.187 -10.127 9.416 1.00 95.31 92 MET A C 1
ATOM 707 O O . MET A 1 92 ? -10.300 -10.221 8.198 1.00 95.31 92 MET A O 1
ATOM 711 N N . ALA A 1 93 ? -11.231 -9.887 10.213 1.00 94.81 93 ALA A N 1
ATOM 712 C CA . ALA A 1 93 ? -12.596 -9.708 9.718 1.00 94.81 93 ALA A CA 1
ATOM 713 C C . ALA A 1 93 ? -12.900 -8.272 9.249 1.00 94.81 93 ALA A C 1
ATOM 715 O O . ALA A 1 93 ? -13.988 -8.024 8.733 1.00 94.81 93 ALA A O 1
ATOM 716 N N . LYS A 1 94 ? -11.974 -7.325 9.450 1.00 96.81 94 LYS A N 1
ATOM 717 C CA . LYS A 1 94 ? -12.183 -5.905 9.144 1.00 96.81 94 LYS A CA 1
ATOM 718 C C . LYS A 1 94 ? -11.713 -5.583 7.723 1.00 96.81 94 LYS A C 1
ATOM 720 O O . LYS A 1 94 ? -10.689 -6.116 7.288 1.00 96.81 94 LYS A O 1
ATOM 725 N N . PRO A 1 95 ? -12.402 -4.685 7.003 1.00 97.56 95 PRO A N 1
ATOM 726 C CA . PRO A 1 95 ? -11.942 -4.239 5.698 1.00 97.56 95 PRO A CA 1
ATOM 727 C C . PRO A 1 95 ? -10.658 -3.409 5.825 1.00 97.56 95 PRO A C 1
ATOM 729 O O . PRO A 1 95 ? -10.499 -2.597 6.744 1.00 97.56 95 PRO A O 1
ATOM 732 N N . LEU A 1 96 ? -9.740 -3.593 4.876 1.00 97.69 96 LEU A N 1
ATOM 733 C CA . LEU A 1 96 ? -8.564 -2.747 4.712 1.00 97.69 96 LEU A CA 1
ATOM 734 C C . LEU A 1 96 ? -8.949 -1.505 3.904 1.00 97.69 96 LEU A C 1
ATOM 736 O O . LEU A 1 96 ? -9.251 -1.608 2.717 1.00 97.69 96 LEU A O 1
ATOM 740 N N . CYS A 1 97 ? -8.912 -0.332 4.530 1.00 97.31 97 CYS A N 1
ATOM 741 C CA . CYS A 1 97 ? -9.068 0.945 3.844 1.00 97.31 97 CYS A CA 1
ATOM 742 C C . CYS A 1 97 ? -7.751 1.320 3.158 1.00 97.31 97 CYS A C 1
ATOM 744 O O . CYS A 1 97 ? -6.739 1.575 3.817 1.00 97.31 97 CYS A O 1
ATOM 746 N N . LEU A 1 98 ? -7.777 1.383 1.831 1.00 95.62 98 LEU A N 1
ATOM 747 C CA . LEU A 1 98 ? -6.653 1.726 0.974 1.00 95.62 98 LEU A CA 1
ATOM 748 C C . LEU A 1 98 ? -6.925 3.089 0.318 1.00 95.62 98 LEU A C 1
ATOM 750 O O . LEU A 1 98 ? -7.565 3.138 -0.735 1.00 95.62 98 LEU A O 1
ATOM 754 N N . PRO A 1 99 ? -6.466 4.209 0.911 1.00 91.31 99 PRO A N 1
ATOM 755 C CA . PRO A 1 99 ? -6.670 5.519 0.310 1.00 91.31 99 PRO A CA 1
ATOM 756 C C . PRO A 1 99 ? -5.971 5.591 -1.052 1.00 91.31 99 PRO A C 1
ATOM 758 O O . PRO A 1 99 ? -4.836 5.132 -1.213 1.00 91.31 99 PRO A O 1
ATOM 761 N N . THR A 1 100 ? -6.653 6.188 -2.032 1.00 86.81 100 THR A N 1
ATOM 762 C CA . THR A 1 100 ? -6.098 6.375 -3.379 1.00 86.81 100 THR A CA 1
ATOM 763 C C . THR A 1 100 ? -4.790 7.173 -3.288 1.00 86.81 100 THR A C 1
ATOM 765 O O . THR A 1 100 ? -4.746 8.198 -2.600 1.00 86.81 100 THR A O 1
ATOM 768 N N . PRO A 1 101 ? -3.708 6.729 -3.951 1.00 86.00 101 PRO A N 1
ATOM 769 C CA . PRO A 1 101 ? -2.422 7.415 -3.886 1.00 86.00 101 PRO A CA 1
ATOM 770 C C . PRO A 1 101 ? -2.416 8.772 -4.588 1.00 86.00 101 PRO A C 1
ATOM 772 O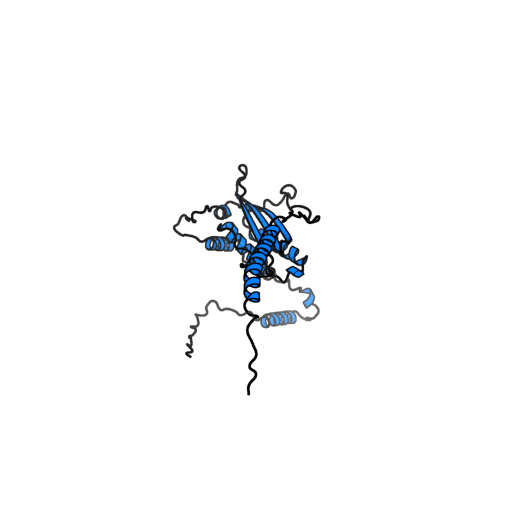 O . PRO A 1 101 ? -3.330 9.130 -5.326 1.00 86.00 101 PRO A O 1
ATOM 775 N N . GLN A 1 102 ? -1.300 9.489 -4.418 1.00 77.62 102 GLN A N 1
ATOM 776 C CA . GLN A 1 102 ? -0.961 10.679 -5.204 1.00 77.62 102 GLN A CA 1
ATOM 777 C C . GLN A 1 102 ? -1.156 10.438 -6.713 1.00 77.62 102 GLN A C 1
ATOM 779 O O . GLN A 1 102 ? -0.925 9.333 -7.206 1.00 77.62 102 GLN A O 1
ATOM 784 N N . ASN A 1 103 ? -1.505 11.498 -7.451 1.00 81.19 103 ASN A N 1
ATOM 785 C CA . ASN A 1 103 ? -1.858 11.469 -8.877 1.00 81.19 103 ASN A CA 1
ATOM 786 C C . ASN A 1 103 ? -0.650 11.281 -9.823 1.00 81.19 103 ASN A C 1
ATOM 788 O O . ASN A 1 103 ? -0.476 12.006 -10.798 1.00 81.19 103 ASN A O 1
ATOM 792 N N . ARG A 1 104 ? 0.221 10.319 -9.518 1.00 84.81 104 ARG A N 1
ATOM 793 C CA . ARG A 1 104 ? 1.361 9.929 -10.352 1.00 84.81 104 ARG A CA 1
ATOM 794 C C . ARG A 1 104 ? 1.093 8.563 -10.975 1.00 84.81 104 ARG A C 1
ATOM 796 O O . ARG A 1 104 ? 0.480 7.699 -10.345 1.00 84.81 104 ARG A O 1
ATOM 803 N N . ALA A 1 105 ? 1.587 8.357 -12.196 1.00 86.69 105 ALA A N 1
ATOM 804 C CA . ALA A 1 105 ? 1.326 7.141 -12.966 1.00 86.69 105 ALA A CA 1
ATOM 805 C C . ALA A 1 105 ? 1.795 5.875 -12.230 1.00 86.69 105 ALA A C 1
ATOM 807 O O . ALA A 1 105 ? 0.996 4.960 -12.029 1.00 86.69 105 ALA A O 1
ATOM 808 N N . PHE A 1 106 ? 3.049 5.851 -11.755 1.00 89.62 106 PHE A N 1
ATOM 809 C CA . PHE A 1 106 ? 3.577 4.688 -11.041 1.00 89.62 106 PHE A CA 1
ATOM 810 C C . PHE A 1 106 ? 2.807 4.338 -9.753 1.00 89.62 106 PHE A C 1
ATOM 812 O O . PHE A 1 106 ? 2.335 3.206 -9.666 1.00 89.62 106 PHE A O 1
ATOM 819 N N . PRO A 1 107 ? 2.620 5.239 -8.759 1.00 91.38 107 PRO A N 1
ATOM 820 C CA . PRO A 1 107 ? 1.864 4.903 -7.553 1.00 91.38 107 PRO A CA 1
ATOM 821 C C . PRO A 1 107 ? 0.457 4.383 -7.844 1.00 91.38 107 PRO A C 1
ATOM 823 O O . PRO A 1 107 ? 0.032 3.437 -7.192 1.00 91.38 107 PRO A O 1
ATOM 826 N N . LYS A 1 108 ? -0.247 4.943 -8.837 1.00 90.56 108 LYS A N 1
ATOM 827 C CA . LYS A 1 108 ? -1.583 4.472 -9.230 1.00 90.56 108 LYS A CA 1
ATOM 828 C C . LYS A 1 108 ? -1.552 3.057 -9.820 1.00 90.56 108 LYS A C 1
ATOM 830 O O . LYS A 1 108 ? -2.355 2.214 -9.433 1.00 90.56 108 LYS A O 1
ATOM 835 N N . ALA A 1 109 ? -0.605 2.779 -10.713 1.00 89.44 109 ALA A N 1
ATOM 836 C CA . ALA A 1 109 ? -0.414 1.443 -11.276 1.00 89.44 109 ALA A CA 1
ATOM 837 C C . ALA A 1 109 ? -0.043 0.415 -10.190 1.00 89.44 109 ALA A C 1
ATOM 839 O O . ALA A 1 109 ? -0.666 -0.641 -10.079 1.00 89.44 109 ALA A O 1
ATOM 840 N N . PHE A 1 110 ? 0.922 0.757 -9.333 1.00 91.81 110 PHE A N 1
ATOM 841 C CA . PHE A 1 110 ? 1.355 -0.096 -8.227 1.00 91.81 110 PHE A CA 1
ATOM 842 C C . PHE A 1 110 ? 0.236 -0.340 -7.205 1.00 91.81 110 PHE A C 1
ATOM 844 O O . PHE A 1 110 ? 0.096 -1.451 -6.699 1.00 91.81 110 PHE A O 1
ATOM 851 N N . PHE A 1 111 ? -0.595 0.668 -6.934 1.00 93.62 111 PHE A N 1
ATOM 852 C CA . PHE A 1 111 ? -1.773 0.541 -6.078 1.00 93.62 111 PHE A CA 1
ATOM 853 C C . PHE A 1 111 ? -2.755 -0.508 -6.587 1.00 93.62 111 PHE A C 1
ATOM 855 O O . PHE A 1 111 ? -3.170 -1.369 -5.818 1.00 93.62 111 PHE A O 1
ATOM 862 N N . ASN A 1 112 ? -3.095 -0.470 -7.877 1.00 93.19 112 ASN A N 1
ATOM 863 C CA . ASN A 1 112 ? -4.014 -1.438 -8.477 1.00 93.19 112 ASN A CA 1
ATOM 864 C C . ASN A 1 112 ? -3.468 -2.867 -8.377 1.00 93.19 112 ASN A C 1
ATOM 866 O O . ASN A 1 112 ? -4.208 -3.809 -8.081 1.00 93.19 112 ASN A O 1
ATOM 870 N N . LEU A 1 113 ? -2.160 -3.023 -8.571 1.00 93.69 113 LEU A N 1
ATOM 871 C CA . LEU A 1 113 ? -1.480 -4.301 -8.418 1.00 93.69 113 LEU A CA 1
ATOM 872 C C . LEU A 1 113 ? -1.521 -4.796 -6.969 1.00 93.69 113 LEU A C 1
ATOM 874 O O . LEU A 1 113 ? -1.930 -5.926 -6.718 1.00 93.69 113 LEU A O 1
ATOM 878 N N . LEU A 1 114 ? -1.184 -3.934 -6.008 1.00 95.56 114 LEU A N 1
ATOM 879 C CA . LEU A 1 114 ? -1.272 -4.254 -4.584 1.00 95.56 114 LEU A CA 1
ATOM 880 C C . LEU A 1 114 ? -2.704 -4.611 -4.169 1.00 95.56 114 LEU A C 1
ATOM 882 O O . LEU A 1 114 ? -2.906 -5.611 -3.487 1.00 95.56 114 LEU A O 1
ATOM 886 N N . LYS A 1 115 ? -3.702 -3.842 -4.614 1.00 96.00 115 LYS A N 1
ATOM 887 C CA . LYS A 1 115 ? -5.122 -4.122 -4.371 1.00 96.00 115 LYS A CA 1
ATOM 888 C C . LYS A 1 115 ? -5.506 -5.509 -4.887 1.00 96.00 115 LYS A C 1
ATOM 890 O O . LYS A 1 115 ? -6.129 -6.276 -4.159 1.00 96.00 115 LYS A O 1
ATOM 895 N N . THR A 1 116 ? -5.084 -5.852 -6.103 1.00 96.06 116 THR A N 1
ATOM 896 C CA . THR A 1 116 ? -5.316 -7.178 -6.697 1.00 96.06 116 THR A CA 1
ATOM 897 C C . THR A 1 116 ? -4.686 -8.287 -5.850 1.00 96.06 116 THR A C 1
ATOM 899 O O . THR A 1 116 ? -5.352 -9.272 -5.540 1.00 96.06 116 THR A O 1
ATOM 902 N N . GLU A 1 117 ? -3.435 -8.114 -5.417 1.00 96.81 117 GLU A N 1
ATOM 903 C CA . GLU A 1 117 ? -2.719 -9.083 -4.574 1.00 96.81 117 GLU A CA 1
ATOM 904 C C . GLU A 1 117 ? -3.342 -9.241 -3.171 1.00 96.81 117 GLU A C 1
ATOM 906 O O . GLU A 1 117 ? -3.297 -10.325 -2.584 1.00 96.81 117 GLU A O 1
ATOM 911 N N . LEU A 1 118 ? -3.934 -8.184 -2.611 1.00 97.25 118 LEU A N 1
ATOM 912 C CA . LEU A 1 118 ? -4.659 -8.260 -1.339 1.00 97.25 118 LEU A CA 1
ATOM 913 C C . LEU A 1 118 ? -5.965 -9.051 -1.498 1.00 97.25 118 LEU A C 1
ATOM 915 O O . LEU A 1 118 ? -6.215 -9.985 -0.732 1.00 97.25 118 LEU A O 1
ATOM 919 N N . VAL A 1 119 ? -6.756 -8.730 -2.526 1.00 96.94 119 VAL A N 1
ATOM 920 C CA . VAL A 1 119 ? -8.029 -9.412 -2.813 1.00 96.94 119 VAL A CA 1
ATOM 921 C C . VAL A 1 119 ? -7.803 -10.886 -3.151 1.00 96.94 119 VAL A C 1
ATOM 923 O O . VAL A 1 119 ? -8.512 -11.747 -2.631 1.00 96.94 119 VAL A O 1
ATOM 926 N N . SER A 1 120 ? -6.777 -11.215 -3.945 1.00 96.88 120 SER A N 1
ATOM 927 C CA . SER A 1 120 ? -6.456 -12.607 -4.301 1.00 96.88 120 SER A CA 1
ATOM 928 C C . SER A 1 120 ? -6.070 -13.472 -3.094 1.00 96.88 120 SER A C 1
ATOM 930 O O . SER A 1 120 ? -6.177 -14.696 -3.148 1.00 96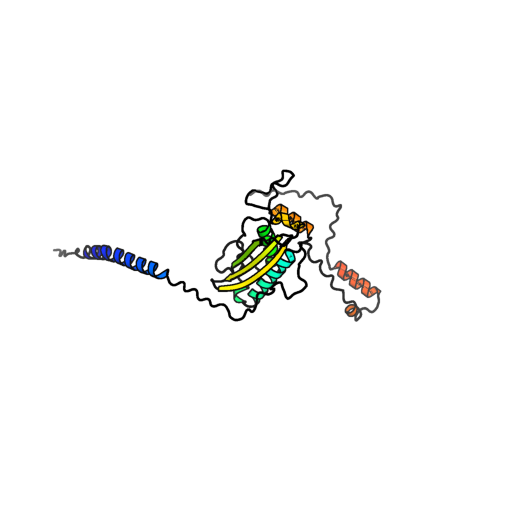.88 120 SER A O 1
ATOM 932 N N . ARG A 1 121 ? -5.668 -12.849 -1.978 1.00 96.56 121 ARG A N 1
ATOM 933 C CA . ARG A 1 121 ? -5.369 -13.514 -0.697 1.00 96.56 121 ARG A CA 1
ATOM 934 C C . ARG A 1 121 ? -6.569 -13.611 0.244 1.00 96.56 121 ARG A C 1
ATOM 936 O O . ARG A 1 121 ? -6.390 -14.079 1.370 1.00 96.56 121 ARG A O 1
ATOM 943 N N . GLY A 1 122 ? -7.754 -13.198 -0.208 1.00 96.94 122 GLY A N 1
ATOM 944 C CA . GLY A 1 122 ? -8.997 -13.230 0.561 1.00 96.94 122 GLY A CA 1
ATOM 945 C C . GLY A 1 122 ? -9.176 -12.048 1.513 1.00 96.94 122 GLY A C 1
ATOM 946 O O . GLY A 1 122 ? -10.018 -12.120 2.404 1.00 96.94 122 GLY A O 1
ATOM 947 N N . LEU A 1 123 ? -8.391 -10.975 1.362 1.00 97.44 123 LEU A N 1
ATOM 948 C CA . LEU A 1 123 ? -8.540 -9.778 2.187 1.00 97.44 123 LEU A CA 1
ATOM 949 C C . LEU A 1 123 ? -9.617 -8.863 1.598 1.00 97.44 123 LEU A C 1
ATOM 951 O O . LEU A 1 123 ? -9.646 -8.611 0.393 1.00 97.44 123 LEU A O 1
ATOM 955 N N . GLN A 1 124 ? -10.484 -8.337 2.462 1.00 96.56 124 GLN A N 1
ATOM 956 C CA . GLN A 1 124 ? -11.472 -7.333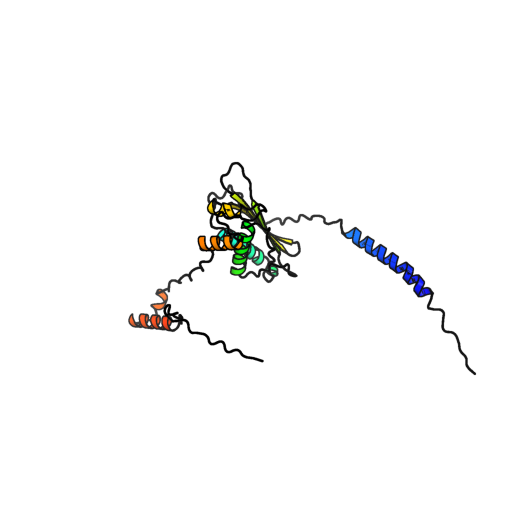 2.077 1.00 96.56 124 GLN A CA 1
ATOM 957 C C . GLN A 1 124 ? -10.786 -5.972 1.963 1.00 96.56 124 GLN A C 1
ATOM 959 O O . GLN A 1 124 ? -10.057 -5.565 2.866 1.00 96.56 124 GLN A O 1
ATOM 964 N N . VAL A 1 125 ? -11.009 -5.274 0.852 1.00 96.94 125 VAL A N 1
ATOM 965 C CA . VAL A 1 125 ? -10.405 -3.969 0.568 1.00 96.94 125 VAL A CA 1
ATOM 966 C C . VAL A 1 125 ? -11.505 -2.958 0.279 1.00 96.94 125 VAL A C 1
ATOM 968 O O . VAL A 1 125 ? -12.382 -3.227 -0.539 1.00 96.94 125 VAL A O 1
ATOM 971 N N . SER A 1 126 ? -11.412 -1.787 0.904 1.00 95.31 126 SER A N 1
ATOM 972 C CA . SER A 1 126 ? -12.260 -0.626 0.644 1.00 95.31 126 SER A CA 1
ATOM 973 C C . SER A 1 126 ? -11.413 0.569 0.217 1.00 95.31 126 SER A C 1
ATOM 975 O O . SER A 1 126 ? -10.298 0.765 0.699 1.00 95.31 126 SER A O 1
ATOM 977 N N . GLU A 1 127 ? -11.924 1.369 -0.715 1.00 91.00 127 GLU A N 1
ATOM 978 C CA . GLU A 1 127 ? -11.283 2.625 -1.137 1.00 91.00 127 GLU A CA 1
ATOM 979 C C . GLU A 1 127 ? -11.733 3.813 -0.285 1.00 91.00 127 GLU A C 1
ATOM 981 O O . GLU A 1 127 ? -11.073 4.855 -0.265 1.00 91.00 127 GLU A O 1
ATOM 986 N N . GLN A 1 128 ? -12.862 3.662 0.408 1.00 91.44 128 GLN A N 1
ATOM 987 C CA . GLN A 1 128 ? -13.430 4.690 1.260 1.00 91.44 128 GLN A CA 1
ATOM 988 C C . GLN A 1 128 ? -13.158 4.349 2.727 1.00 91.44 128 GLN A C 1
ATOM 990 O O . GLN A 1 128 ? -13.208 3.179 3.108 1.00 91.44 128 GLN A O 1
ATOM 995 N N . PRO A 1 129 ? -12.882 5.353 3.574 1.00 90.62 129 PRO A N 1
ATOM 996 C CA . PRO A 1 129 ? -12.798 5.130 5.006 1.00 90.62 129 PRO A CA 1
ATOM 997 C C . PRO A 1 129 ? -14.138 4.615 5.535 1.00 90.62 129 PRO A C 1
ATOM 999 O O . PRO A 1 129 ? -15.147 5.316 5.480 1.00 90.62 129 PRO A O 1
ATOM 1002 N N . GLU A 1 130 ? -14.137 3.398 6.066 1.00 92.00 130 GLU A N 1
ATOM 1003 C CA . GLU A 1 130 ? -15.291 2.806 6.740 1.00 92.00 130 GLU A CA 1
ATOM 1004 C C . GLU A 1 130 ? -15.114 2.870 8.255 1.00 92.00 130 GLU A C 1
ATOM 1006 O O . GLU A 1 130 ? -13.987 2.870 8.773 1.00 92.00 130 GLU A O 1
ATOM 1011 N N . PHE A 1 131 ? -16.241 2.903 8.971 1.00 88.94 131 PHE A N 1
ATOM 1012 C CA . PHE A 1 131 ? -16.239 2.730 10.416 1.00 88.94 131 PHE A CA 1
ATOM 1013 C C . PHE A 1 131 ? -15.597 1.380 10.738 1.00 88.94 131 PHE A C 1
ATOM 1015 O O . PHE A 1 131 ? -16.005 0.364 10.186 1.00 88.94 131 PHE A O 1
ATOM 1022 N N . ASP A 1 132 ? -14.594 1.386 11.620 1.00 93.81 132 ASP A N 1
ATOM 1023 C CA . ASP A 1 132 ? -13.903 0.174 12.072 1.00 93.81 132 ASP A CA 1
ATOM 1024 C C . ASP A 1 132 ? -13.011 -0.523 11.012 1.00 93.81 132 ASP A C 1
ATOM 1026 O O . ASP A 1 132 ? -12.720 -1.715 11.103 1.00 93.81 132 ASP A O 1
ATOM 1030 N N . SER A 1 133 ? -12.529 0.227 10.014 1.00 96.88 133 SER A N 1
ATOM 1031 C CA . SER A 1 133 ? -11.570 -0.264 9.013 1.00 96.88 133 SER A CA 1
ATOM 1032 C C . SER A 1 133 ? -10.106 -0.182 9.469 1.00 96.88 133 SER A C 1
ATOM 1034 O O . SER A 1 133 ? -9.712 0.650 10.293 1.00 96.88 133 SER A O 1
ATOM 1036 N N . VAL A 1 134 ? -9.265 -1.049 8.904 1.00 97.88 134 VAL A N 1
ATOM 1037 C CA . VAL A 1 134 ? -7.808 -1.017 9.093 1.00 97.88 134 VAL A CA 1
ATOM 1038 C C . VAL A 1 134 ? -7.192 -0.166 7.984 1.00 97.88 134 VAL A C 1
ATOM 1040 O O . VAL A 1 134 ? -7.311 -0.497 6.809 1.00 97.88 134 VAL A O 1
ATOM 1043 N N . SER A 1 135 ? -6.519 0.928 8.331 1.00 97.25 135 SER A N 1
ATOM 1044 C CA . SER A 1 135 ? -5.905 1.825 7.348 1.00 97.25 135 SER A CA 1
ATOM 1045 C C . SER A 1 135 ? -4.585 1.249 6.844 1.00 97.25 135 SER A C 1
ATOM 1047 O O . SER A 1 135 ? -3.669 1.023 7.638 1.00 97.25 135 SER A O 1
ATOM 1049 N N . LEU A 1 136 ? -4.480 1.018 5.534 1.00 97.44 136 LEU A N 1
ATOM 1050 C CA . LEU A 1 136 ? -3.255 0.606 4.852 1.00 97.44 136 LEU A CA 1
ATOM 1051 C C . LEU A 1 136 ? -2.812 1.720 3.903 1.00 97.44 136 LEU A C 1
ATOM 1053 O O . LEU A 1 136 ? -3.251 1.809 2.757 1.00 97.44 136 LEU A O 1
ATOM 1057 N N . THR A 1 137 ? -1.902 2.560 4.378 1.00 95.12 137 THR A N 1
ATOM 1058 C CA . THR A 1 137 ? -1.310 3.628 3.573 1.00 95.12 137 THR A CA 1
ATOM 1059 C C . THR A 1 137 ? -0.051 3.112 2.905 1.00 95.12 137 THR A C 1
ATOM 1061 O O . THR A 1 137 ? 0.774 2.451 3.537 1.00 95.12 137 THR A O 1
ATOM 1064 N N . PHE A 1 138 ? 0.151 3.471 1.643 1.00 92.81 138 PHE A N 1
ATOM 1065 C CA . PHE A 1 138 ? 1.434 3.272 0.990 1.00 92.81 138 PHE A CA 1
ATOM 1066 C C . PHE A 1 138 ? 1.965 4.590 0.427 1.00 92.81 138 PHE A C 1
ATOM 1068 O O . PHE A 1 138 ? 1.218 5.510 0.096 1.00 92.81 138 PHE A O 1
ATOM 1075 N N . SER A 1 139 ? 3.283 4.710 0.372 1.00 92.00 139 SER A N 1
ATOM 1076 C CA . SER A 1 139 ? 3.983 5.898 -0.101 1.00 92.00 139 SER A CA 1
ATOM 1077 C C . SER A 1 139 ? 5.152 5.476 -0.971 1.00 92.00 139 SER A C 1
ATOM 1079 O O . SER A 1 139 ? 5.847 4.508 -0.661 1.00 92.00 139 SER A O 1
ATOM 1081 N N . VAL A 1 140 ? 5.353 6.203 -2.066 1.00 91.38 140 VAL A N 1
ATOM 1082 C CA . VAL A 1 140 ? 6.431 5.957 -3.021 1.00 91.38 140 VAL A CA 1
ATOM 1083 C C . VAL A 1 140 ? 7.271 7.218 -3.131 1.00 91.38 140 VAL A C 1
ATOM 1085 O O . VAL A 1 140 ? 6.761 8.279 -3.497 1.00 91.38 140 VAL A O 1
ATOM 1088 N N . TYR A 1 141 ? 8.561 7.090 -2.850 1.00 90.00 141 TYR A N 1
ATOM 1089 C CA . TYR A 1 141 ? 9.530 8.171 -2.949 1.00 90.00 141 TYR A CA 1
ATOM 1090 C C . TYR A 1 141 ? 10.551 7.833 -4.020 1.00 90.00 141 TYR A C 1
ATOM 1092 O O . TYR A 1 141 ? 11.204 6.797 -3.956 1.00 90.00 141 TYR A O 1
ATOM 1100 N N . ARG A 1 142 ? 10.711 8.722 -5.000 1.00 87.62 142 ARG A N 1
ATOM 1101 C CA . ARG A 1 142 ? 11.834 8.644 -5.931 1.00 87.62 142 ARG A CA 1
ATOM 1102 C C . ARG A 1 142 ? 13.089 9.114 -5.208 1.00 87.62 142 ARG A C 1
ATOM 1104 O O . ARG A 1 142 ? 13.107 10.223 -4.678 1.00 87.62 142 ARG A O 1
ATOM 1111 N N . LEU A 1 143 ? 14.124 8.287 -5.214 1.00 86.81 143 LEU A N 1
ATOM 1112 C CA . LEU A 1 143 ? 15.438 8.639 -4.704 1.00 86.81 143 LEU A CA 1
ATOM 1113 C C . LEU A 1 143 ? 16.269 9.189 -5.867 1.00 86.81 143 LEU A C 1
ATOM 1115 O O . LEU A 1 143 ? 16.388 8.557 -6.916 1.00 86.81 143 LEU A O 1
ATOM 1119 N N . ASN A 1 144 ? 16.803 10.397 -5.700 1.00 81.56 144 ASN A N 1
ATOM 1120 C CA . ASN A 1 144 ? 17.687 11.017 -6.681 1.00 81.56 144 ASN A CA 1
ATOM 1121 C C . ASN A 1 144 ? 19.135 10.842 -6.216 1.00 81.56 144 ASN A C 1
ATOM 1123 O O . ASN A 1 144 ? 19.619 11.629 -5.404 1.00 81.56 144 ASN A O 1
ATOM 1127 N N . ILE A 1 145 ? 19.792 9.777 -6.680 1.00 80.06 145 ILE A N 1
ATOM 1128 C CA . ILE A 1 145 ? 21.171 9.460 -6.299 1.00 80.06 145 ILE A CA 1
ATOM 1129 C C . ILE A 1 145 ? 22.092 9.794 -7.481 1.00 80.06 145 ILE A C 1
ATOM 1131 O O . ILE A 1 145 ? 22.046 9.096 -8.492 1.00 80.06 145 ILE A O 1
ATOM 1135 N N . PRO A 1 146 ? 22.939 10.836 -7.380 1.00 72.44 146 PRO A N 1
ATOM 1136 C CA . PRO A 1 146 ? 23.674 11.385 -8.524 1.00 72.44 146 PRO A CA 1
ATOM 1137 C C . PRO A 1 146 ? 24.724 10.434 -9.122 1.00 72.44 146 PRO A C 1
ATOM 1139 O O . PRO A 1 146 ? 25.150 10.630 -10.254 1.00 72.44 146 PRO A O 1
ATOM 1142 N N . SER A 1 147 ? 25.149 9.408 -8.383 1.00 69.25 147 SER A N 1
ATOM 1143 C CA . SER A 1 147 ? 26.188 8.456 -8.797 1.00 69.25 147 SER A CA 1
ATOM 1144 C C . SER A 1 147 ? 25.652 7.149 -9.390 1.00 69.25 147 SER A C 1
ATOM 1146 O O . SER A 1 147 ? 26.447 6.297 -9.788 1.00 69.25 147 SER A O 1
ATOM 1148 N N . ARG A 1 148 ? 24.327 6.957 -9.449 1.00 67.56 148 ARG A N 1
ATOM 1149 C CA . ARG A 1 148 ? 23.706 5.699 -9.886 1.00 67.56 148 ARG A CA 1
ATOM 1150 C C . ARG A 1 148 ? 22.907 5.915 -11.165 1.00 67.56 148 ARG A C 1
ATOM 1152 O O . ARG A 1 148 ? 22.041 6.780 -11.224 1.00 67.56 148 ARG A O 1
ATOM 1159 N N . GLN A 1 149 ? 23.187 5.114 -12.190 1.00 69.44 149 GLN A N 1
ATOM 1160 C CA . GLN A 1 149 ? 22.339 5.067 -13.379 1.00 69.44 149 GLN A CA 1
ATOM 1161 C C . GLN A 1 149 ? 21.051 4.303 -13.038 1.00 69.44 149 GLN A C 1
ATOM 1163 O O . GLN A 1 149 ? 21.115 3.196 -12.506 1.00 69.44 149 GLN A O 1
ATOM 1168 N N . GLY A 1 150 ? 19.894 4.898 -13.333 1.00 73.31 150 GLY A N 1
ATOM 1169 C CA . GLY A 1 150 ? 18.577 4.294 -13.111 1.00 73.31 150 GLY A CA 1
ATOM 1170 C C . GLY A 1 150 ? 17.686 5.089 -12.158 1.00 73.31 150 GLY A C 1
ATOM 1171 O O . GLY A 1 150 ? 18.109 6.064 -11.536 1.00 73.31 150 GLY A O 1
ATOM 1172 N N . ILE A 1 151 ? 16.417 4.691 -12.069 1.00 83.31 151 ILE A N 1
ATOM 1173 C CA . ILE A 1 151 ? 15.462 5.308 -11.148 1.00 83.31 151 ILE A CA 1
ATOM 1174 C C . ILE A 1 151 ? 15.365 4.422 -9.914 1.00 83.31 151 ILE A C 1
ATOM 1176 O O . ILE A 1 151 ? 14.880 3.298 -9.978 1.00 83.31 151 ILE A O 1
ATOM 1180 N N . GLU A 1 152 ? 15.820 4.932 -8.777 1.00 87.44 152 GLU A N 1
ATOM 1181 C CA . GLU A 1 152 ? 15.680 4.248 -7.497 1.00 87.44 152 GLU A CA 1
ATOM 1182 C C . GLU A 1 152 ? 14.416 4.758 -6.791 1.00 87.44 152 GLU A C 1
ATOM 1184 O O . GLU A 1 152 ? 14.133 5.960 -6.764 1.00 87.44 152 GLU A O 1
ATOM 1189 N N . VAL A 1 153 ? 13.611 3.842 -6.262 1.00 88.62 153 VAL A N 1
ATOM 1190 C CA . VAL A 1 153 ? 12.342 4.149 -5.600 1.00 88.62 153 VAL A CA 1
ATOM 1191 C C . VAL A 1 153 ? 12.234 3.433 -4.272 1.00 88.62 153 VAL A C 1
ATOM 1193 O O . VAL A 1 153 ? 12.371 2.218 -4.190 1.00 88.62 153 VAL A O 1
ATOM 1196 N N . MET A 1 154 ? 11.919 4.190 -3.231 1.00 91.38 154 MET A N 1
ATOM 1197 C CA . MET A 1 154 ? 11.569 3.659 -1.926 1.00 91.38 154 MET A CA 1
ATOM 1198 C C . MET A 1 154 ? 10.053 3.518 -1.828 1.00 91.38 154 MET A C 1
ATOM 1200 O O . MET A 1 154 ? 9.321 4.500 -1.966 1.00 91.38 154 MET A O 1
ATOM 1204 N N . ILE A 1 155 ? 9.581 2.306 -1.558 1.00 92.81 155 ILE A N 1
ATOM 1205 C CA . ILE A 1 155 ? 8.170 2.018 -1.295 1.00 92.81 155 ILE A CA 1
ATOM 1206 C C . ILE A 1 155 ? 8.028 1.728 0.192 1.00 92.81 155 ILE A C 1
ATOM 1208 O O . ILE A 1 155 ? 8.774 0.927 0.751 1.00 92.81 155 ILE A O 1
ATOM 1212 N N . THR A 1 156 ? 7.069 2.384 0.838 1.00 95.31 156 THR A N 1
ATOM 1213 C CA . THR A 1 156 ? 6.696 2.121 2.229 1.00 95.31 156 THR A CA 1
ATOM 1214 C C . THR A 1 156 ? 5.214 1.813 2.306 1.00 95.31 156 THR A C 1
ATOM 1216 O O . THR A 1 156 ? 4.408 2.627 1.873 1.00 95.31 156 THR A O 1
ATOM 1219 N N . ALA A 1 157 ? 4.856 0.670 2.880 1.00 96.25 157 ALA A N 1
ATOM 1220 C CA . ALA A 1 157 ? 3.498 0.318 3.273 1.00 96.25 157 ALA A CA 1
ATOM 1221 C C . ALA A 1 157 ? 3.394 0.373 4.799 1.00 96.25 157 ALA A C 1
ATOM 1223 O O . ALA A 1 157 ? 4.259 -0.158 5.499 1.00 96.25 157 ALA A O 1
ATOM 1224 N N . ARG A 1 158 ? 2.347 1.004 5.323 1.00 97.56 158 ARG A N 1
ATOM 1225 C CA . ARG A 1 158 ? 2.088 1.165 6.755 1.00 97.56 158 ARG A CA 1
ATOM 1226 C C . ARG A 1 158 ? 0.635 0.819 7.047 1.00 97.56 158 ARG A C 1
ATOM 1228 O O . ARG A 1 158 ? -0.260 1.344 6.396 1.00 97.56 158 ARG A O 1
ATOM 1235 N N . MET A 1 159 ? 0.423 -0.017 8.057 1.00 97.69 159 MET A N 1
ATOM 1236 C CA . MET A 1 159 ? -0.896 -0.433 8.515 1.00 97.69 159 MET A CA 1
ATOM 1237 C C . MET A 1 159 ? -1.160 0.072 9.932 1.00 97.69 159 MET A C 1
ATOM 1239 O O . MET A 1 159 ? -0.346 -0.150 10.836 1.00 97.69 159 MET A O 1
ATOM 1243 N N . VAL A 1 160 ? -2.293 0.746 10.121 1.00 97.38 160 VAL A N 1
ATOM 1244 C CA . VAL A 1 160 ? -2.714 1.367 11.384 1.00 97.38 160 VAL A CA 1
ATOM 1245 C C . VAL A 1 160 ? -4.184 1.048 11.642 1.00 97.38 160 VAL A C 1
ATOM 1247 O O . VAL A 1 160 ? -5.006 1.092 10.731 1.00 97.38 160 VAL A O 1
ATOM 1250 N N . TYR A 1 161 ? -4.531 0.764 12.893 1.00 97.50 161 TYR A N 1
ATOM 1251 C CA . TYR A 1 161 ? -5.911 0.550 13.326 1.00 97.50 161 TYR A CA 1
ATOM 1252 C C . TYR A 1 161 ? -6.142 1.223 14.680 1.00 97.50 161 TYR A C 1
ATOM 1254 O O . TYR A 1 161 ? -5.340 1.042 15.593 1.00 97.50 161 TYR A O 1
ATOM 1262 N N . ASN A 1 162 ? -7.205 2.022 14.816 1.00 95.44 162 ASN A N 1
ATOM 1263 C CA . ASN A 1 162 ? -7.512 2.800 16.029 1.00 95.44 162 ASN A CA 1
ATOM 1264 C C . ASN A 1 162 ? -6.305 3.580 16.579 1.00 95.44 162 ASN A C 1
ATOM 1266 O O . ASN A 1 162 ? -5.988 3.516 17.766 1.00 95.44 162 ASN A O 1
ATOM 1270 N N . ASN A 1 163 ? -5.595 4.276 15.683 1.00 94.06 163 ASN A N 1
ATOM 1271 C CA . ASN A 1 163 ? -4.365 5.018 15.980 1.00 94.06 163 ASN A CA 1
ATOM 1272 C C . ASN A 1 163 ? -3.220 4.161 16.562 1.00 94.06 163 ASN A C 1
ATOM 1274 O O . ASN A 1 163 ? -2.243 4.690 17.088 1.00 94.06 163 ASN A O 1
ATOM 1278 N N . ARG A 1 164 ? -3.318 2.830 16.465 1.00 95.31 164 ARG A N 1
ATOM 1279 C CA . ARG A 1 164 ? -2.272 1.889 16.861 1.00 95.31 164 ARG A CA 1
ATOM 1280 C C . ARG A 1 164 ? -1.591 1.326 15.635 1.00 95.31 164 ARG A C 1
ATOM 1282 O O . ARG A 1 164 ? -2.226 0.849 14.694 1.00 95.31 164 ARG A O 1
ATOM 1289 N N . TYR A 1 165 ? -0.273 1.345 15.685 1.00 96.31 165 TYR A N 1
ATOM 1290 C CA . TYR A 1 165 ? 0.559 0.733 14.673 1.00 96.31 165 TYR A CA 1
ATOM 1291 C C . TYR A 1 165 ? 0.354 -0.790 14.640 1.00 96.31 165 TYR A C 1
ATOM 1293 O O . TYR A 1 165 ? 0.359 -1.463 15.681 1.00 96.31 165 TYR A O 1
ATOM 1301 N N . VAL A 1 166 ? 0.179 -1.330 13.433 1.00 96.75 166 VAL A N 1
ATOM 1302 C CA . VAL A 1 166 ? 0.076 -2.775 13.203 1.00 96.75 166 VAL A CA 1
ATOM 1303 C C . VAL A 1 166 ? 1.314 -3.296 12.480 1.00 96.75 166 VAL A C 1
ATOM 1305 O O . VAL A 1 166 ? 1.934 -4.240 12.960 1.00 96.75 166 VAL A O 1
ATOM 1308 N N . MET A 1 167 ? 1.704 -2.670 11.364 1.00 97.25 167 MET A N 1
ATOM 1309 C CA . MET A 1 167 ? 2.929 -3.021 10.633 1.00 97.25 167 MET A CA 1
ATOM 1310 C C . MET A 1 167 ? 3.466 -1.862 9.785 1.00 97.25 167 MET A C 1
ATOM 1312 O O . MET A 1 167 ? 2.726 -0.961 9.390 1.00 97.25 167 MET A O 1
ATOM 1316 N N . GLN A 1 168 ? 4.746 -1.938 9.427 1.00 96.19 168 GLN A N 1
ATOM 1317 C CA . GLN A 1 168 ? 5.388 -1.135 8.391 1.00 96.19 168 GLN A CA 1
ATOM 1318 C C . GLN A 1 168 ? 6.380 -2.011 7.647 1.00 96.19 168 GLN A C 1
ATOM 1320 O O . GLN A 1 168 ? 7.124 -2.788 8.242 1.00 96.19 168 GLN A O 1
ATOM 1325 N N . LYS A 1 169 ? 6.375 -1.873 6.328 1.00 94.88 169 LYS A N 1
ATOM 1326 C CA . LYS A 1 169 ? 7.320 -2.516 5.434 1.00 94.88 169 LYS A CA 1
ATOM 1327 C C . LYS A 1 169 ? 7.837 -1.454 4.487 1.00 94.88 169 LYS A C 1
ATOM 1329 O O . LYS A 1 169 ? 7.049 -0.816 3.794 1.00 94.88 169 LYS A O 1
ATOM 1334 N N . SER A 1 170 ? 9.145 -1.269 4.481 1.00 93.94 170 SER A N 1
ATOM 1335 C CA . SER A 1 170 ? 9.828 -0.317 3.618 1.00 93.94 170 SER A CA 1
ATOM 1336 C C . SER A 1 170 ? 10.913 -1.050 2.847 1.00 93.94 170 SER A C 1
ATOM 1338 O O . SER A 1 170 ? 11.575 -1.922 3.403 1.00 93.94 170 SER A O 1
ATOM 1340 N N . GLY A 1 171 ? 11.090 -0.701 1.582 1.00 88.81 171 GLY A N 1
ATOM 1341 C CA . GLY A 1 171 ? 12.136 -1.261 0.738 1.00 88.81 171 GLY A CA 1
ATOM 1342 C C . GLY A 1 171 ? 12.500 -0.294 -0.372 1.00 88.81 171 GLY A C 1
ATOM 1343 O O . GLY A 1 171 ? 11.680 0.537 -0.771 1.00 88.81 171 GLY A O 1
ATOM 1344 N N . THR A 1 172 ? 13.730 -0.407 -0.856 1.00 89.38 172 THR A N 1
ATOM 1345 C CA . THR A 1 172 ? 14.222 0.370 -1.989 1.00 89.38 172 THR A CA 1
ATOM 1346 C C . THR A 1 172 ? 14.402 -0.547 -3.187 1.00 89.38 172 THR A C 1
ATOM 1348 O O . THR A 1 172 ? 14.954 -1.639 -3.065 1.00 89.38 172 THR A O 1
ATOM 1351 N N . TYR A 1 173 ? 13.908 -0.103 -4.335 1.00 88.19 173 TYR A N 1
ATOM 1352 C CA . TYR A 1 173 ? 13.788 -0.887 -5.554 1.00 88.19 173 TYR A CA 1
ATOM 1353 C C . TYR A 1 173 ? 14.320 -0.090 -6.743 1.00 88.19 173 TYR A C 1
ATOM 1355 O O . TYR A 1 173 ? 14.244 1.140 -6.760 1.00 88.19 173 TYR A O 1
ATOM 1363 N N . PHE A 1 174 ? 14.819 -0.792 -7.757 1.00 86.19 174 PHE A N 1
ATOM 1364 C CA . PHE A 1 174 ? 15.238 -0.180 -9.013 1.00 86.19 174 PHE A CA 1
ATOM 1365 C C . PHE A 1 174 ? 14.136 -0.306 -10.050 1.00 86.19 174 PHE A C 1
ATOM 1367 O O . PHE A 1 174 ? 13.679 -1.403 -10.367 1.00 86.19 174 PHE A O 1
ATOM 1374 N N . ALA A 1 175 ? 13.744 0.831 -10.602 1.00 83.62 175 ALA A N 1
ATOM 1375 C CA . ALA A 1 175 ? 13.041 0.900 -11.860 1.00 83.62 175 ALA A CA 1
ATOM 1376 C C . ALA A 1 175 ? 14.072 1.016 -12.981 1.00 83.62 175 ALA A C 1
ATOM 1378 O O . ALA A 1 175 ? 14.839 1.982 -13.055 1.00 83.62 175 ALA A O 1
ATOM 1379 N N . GLY A 1 176 ? 14.105 0.007 -13.839 1.00 78.12 176 GLY A N 1
ATOM 1380 C CA . GLY A 1 176 ? 14.927 0.030 -15.036 1.00 78.12 176 GLY A CA 1
ATOM 1381 C C . GLY A 1 176 ? 14.331 0.892 -16.120 1.00 78.12 176 GLY A C 1
ATOM 1382 O O . GLY A 1 176 ? 13.291 1.538 -15.969 1.00 78.12 176 GLY A O 1
ATOM 1383 N N . ASN A 1 177 ? 15.048 0.901 -17.233 1.00 77.44 177 ASN A N 1
ATOM 1384 C CA . ASN A 1 177 ? 14.822 1.835 -18.321 1.00 77.44 177 ASN A CA 1
ATOM 1385 C C . ASN A 1 177 ? 13.447 1.633 -18.969 1.00 77.44 177 ASN A C 1
ATOM 1387 O O . ASN A 1 177 ? 12.814 2.608 -19.369 1.00 77.44 177 ASN A O 1
ATOM 1391 N N . GLU A 1 178 ? 12.954 0.395 -19.013 1.00 78.25 178 GLU A N 1
ATOM 1392 C CA . GLU A 1 178 ? 11.637 0.049 -19.544 1.00 78.25 178 GLU A CA 1
ATOM 1393 C C . GLU A 1 178 ? 10.482 0.600 -18.713 1.00 78.25 178 GLU A C 1
ATOM 1395 O O . GLU A 1 178 ? 9.420 0.822 -19.280 1.00 78.25 178 GLU A O 1
ATOM 1400 N N . ASP A 1 179 ? 10.692 0.848 -17.418 1.00 80.06 179 ASP A N 1
ATOM 1401 C CA . ASP A 1 179 ? 9.696 1.383 -16.486 1.00 80.06 179 ASP A CA 1
ATOM 1402 C C . ASP A 1 179 ? 9.945 2.862 -16.173 1.00 80.06 179 ASP A C 1
ATOM 1404 O O . ASP A 1 179 ? 9.140 3.504 -15.496 1.00 80.06 179 ASP A O 1
ATOM 1408 N N . ALA A 1 180 ? 11.043 3.435 -16.680 1.00 81.00 180 ALA A N 1
ATOM 1409 C CA . ALA A 1 180 ? 11.447 4.802 -16.380 1.00 81.00 180 ALA A CA 1
ATOM 1410 C C . ALA A 1 180 ? 10.356 5.822 -16.738 1.00 81.00 180 ALA A C 1
ATOM 1412 O O . ALA A 1 180 ? 10.189 6.820 -16.035 1.00 81.00 180 ALA A O 1
ATOM 1413 N N . PHE A 1 181 ? 9.574 5.545 -17.785 1.00 80.00 181 PHE A N 1
ATOM 1414 C CA . PHE A 1 181 ? 8.455 6.384 -18.212 1.00 80.00 181 PHE A CA 1
ATOM 1415 C C . PHE A 1 181 ? 7.349 6.508 -17.145 1.00 80.00 181 PHE A C 1
ATOM 1417 O O . PHE A 1 181 ? 6.700 7.545 -17.068 1.00 80.00 181 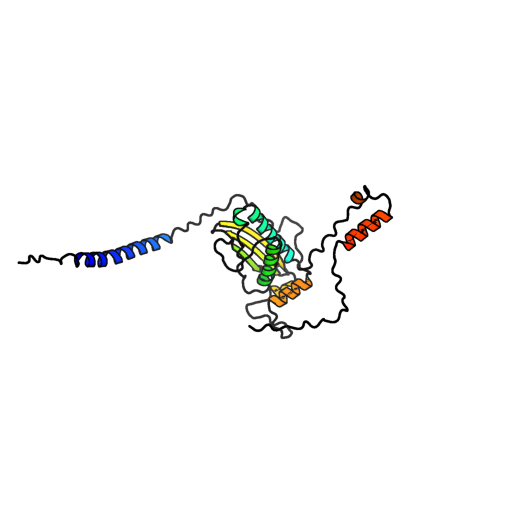PHE A O 1
ATOM 1424 N N . LEU A 1 182 ? 7.161 5.512 -16.264 1.00 80.06 182 LEU A N 1
ATOM 1425 C CA . LEU A 1 182 ? 6.153 5.556 -15.188 1.00 80.06 182 LEU A CA 1
ATOM 1426 C C . LEU A 1 182 ? 6.485 6.597 -14.106 1.00 80.06 182 LEU A C 1
ATOM 1428 O O . LEU A 1 182 ? 5.613 7.017 -13.338 1.00 80.06 182 LEU A O 1
ATOM 1432 N N . PHE A 1 183 ? 7.751 7.006 -14.053 1.00 79.75 183 PHE A N 1
ATOM 1433 C CA . PHE A 1 183 ? 8.282 8.014 -13.138 1.00 79.75 183 PHE A CA 1
ATOM 1434 C C . PHE A 1 183 ? 8.507 9.361 -13.828 1.00 79.75 183 PHE A C 1
ATOM 1436 O O . PHE A 1 183 ? 8.785 10.358 -13.159 1.00 79.75 183 PHE A O 1
ATOM 1443 N N . GLN A 1 184 ? 8.366 9.397 -15.153 1.00 74.44 184 GLN A N 1
ATOM 1444 C CA . GLN A 1 184 ? 8.347 10.606 -15.959 1.00 74.44 184 GLN A CA 1
ATOM 1445 C C . GLN A 1 184 ? 6.907 11.128 -16.002 1.00 74.44 184 GLN A C 1
ATOM 1447 O O . GLN A 1 184 ? 6.199 10.960 -16.983 1.00 74.44 184 GLN A O 1
ATOM 1452 N N . ASN A 1 185 ? 6.436 11.724 -14.906 1.00 56.84 185 ASN A N 1
ATOM 1453 C CA . ASN A 1 185 ? 5.403 12.751 -15.017 1.00 56.84 185 ASN A CA 1
ATOM 1454 C C . ASN A 1 185 ? 5.417 13.683 -13.805 1.00 56.84 185 ASN A C 1
ATOM 1456 O O . ASN A 1 185 ? 4.922 13.375 -12.719 1.00 56.84 185 ASN A O 1
ATOM 1460 N N . THR A 1 186 ? 6.072 14.812 -14.056 1.00 50.47 186 THR A N 1
ATOM 1461 C CA . THR A 1 186 ? 5.699 16.173 -13.668 1.00 50.47 186 THR A CA 1
ATOM 1462 C C . THR A 1 186 ? 4.208 16.435 -13.876 1.00 50.47 186 THR A C 1
ATOM 1464 O O . THR A 1 186 ? 3.590 15.823 -14.738 1.00 50.47 186 THR A O 1
ATOM 1467 N N . ASP A 1 187 ? 3.652 17.385 -13.136 1.00 48.88 187 ASP A N 1
ATOM 1468 C CA . ASP A 1 187 ? 2.231 17.771 -13.077 1.00 48.88 187 ASP A CA 1
ATOM 1469 C C . ASP A 1 187 ? 1.599 18.272 -14.406 1.00 48.88 187 ASP A C 1
ATOM 1471 O O . ASP A 1 187 ? 0.488 18.797 -14.420 1.00 48.88 187 ASP A O 1
ATOM 1475 N N . ASN A 1 188 ? 2.272 18.069 -15.541 1.00 46.00 188 ASN A N 1
ATOM 1476 C CA . ASN A 1 188 ? 1.875 18.466 -16.886 1.00 46.00 188 ASN A CA 1
ATOM 1477 C C . ASN A 1 188 ? 1.641 17.183 -17.696 1.00 46.00 188 ASN A C 1
ATOM 1479 O O . ASN A 1 188 ? 2.590 16.445 -17.930 1.00 46.00 188 ASN A O 1
ATOM 1483 N N . GLY A 1 189 ? 0.392 16.893 -18.068 1.00 46.41 189 GLY A N 1
ATOM 1484 C CA . GLY A 1 189 ? -0.048 15.623 -18.660 1.00 46.41 189 GLY A CA 1
ATOM 1485 C C . GLY A 1 189 ? 0.892 14.973 -19.689 1.00 46.41 189 GLY A C 1
ATOM 1486 O O . GLY A 1 189 ? 1.592 15.636 -20.447 1.00 46.41 189 GLY A O 1
ATOM 1487 N N . PHE A 1 190 ? 0.862 13.637 -19.730 1.00 43.47 190 PHE A N 1
ATOM 1488 C CA . PHE A 1 190 ? 1.626 12.808 -20.666 1.00 43.47 190 PHE A CA 1
ATOM 1489 C C . PHE A 1 190 ? 1.347 13.213 -22.126 1.00 43.47 190 PHE A C 1
ATOM 1491 O O . PHE A 1 190 ? 0.295 12.886 -22.676 1.00 43.47 190 PHE A O 1
ATOM 1498 N N . VAL A 1 191 ? 2.296 13.901 -22.766 1.00 45.53 191 VAL A N 1
ATOM 1499 C CA . VAL A 1 191 ? 2.308 14.104 -24.221 1.00 45.53 191 VAL A CA 1
ATOM 1500 C C . VAL A 1 191 ? 3.055 12.921 -24.826 1.00 45.53 191 VAL A C 1
ATOM 1502 O O . VAL A 1 191 ? 4.267 12.961 -25.033 1.00 45.53 191 VAL A O 1
ATOM 1505 N N . GLY A 1 192 ? 2.338 11.820 -25.055 1.00 43.22 192 GLY A N 1
ATOM 1506 C CA . GLY A 1 192 ? 2.872 10.711 -25.837 1.00 43.22 192 GLY A CA 1
ATOM 1507 C C . GLY A 1 192 ? 3.227 11.211 -27.239 1.00 43.22 192 GLY A C 1
ATOM 1508 O O . GLY A 1 192 ? 2.422 11.899 -27.864 1.00 43.22 192 GLY A O 1
ATOM 1509 N N . GLY A 1 193 ? 4.415 10.864 -27.741 1.00 40.53 193 GLY A N 1
ATOM 1510 C CA . GLY A 1 193 ? 4.971 11.299 -29.034 1.00 40.53 193 GLY A CA 1
ATOM 1511 C C . GLY A 1 193 ? 4.201 10.877 -30.296 1.00 40.53 193 GLY A C 1
ATOM 1512 O O . GLY A 1 193 ? 4.783 10.843 -31.367 1.00 40.53 193 GLY A O 1
ATOM 1513 N N . ASN A 1 194 ? 2.912 10.559 -30.182 1.00 43.00 194 ASN A N 1
ATOM 1514 C CA . ASN A 1 194 ? 1.958 10.366 -31.270 1.00 43.00 194 ASN A CA 1
ATOM 1515 C C . ASN A 1 194 ? 0.549 10.762 -30.786 1.00 43.00 194 ASN A C 1
ATOM 1517 O O . ASN A 1 194 ? -0.339 9.923 -30.721 1.00 43.00 194 ASN A O 1
ATOM 1521 N N . GLY A 1 195 ? 0.348 12.014 -30.358 1.00 42.19 195 GLY A N 1
ATOM 1522 C CA . GLY A 1 195 ? -0.970 12.669 -30.218 1.00 42.19 195 GLY A CA 1
ATOM 1523 C C . GLY A 1 195 ? -2.020 12.051 -29.273 1.00 42.19 195 GLY A C 1
ATOM 1524 O O . GLY A 1 195 ? -3.090 12.631 -29.112 1.00 42.19 195 GLY A O 1
ATOM 1525 N N . GLY A 1 196 ? -1.757 10.905 -28.647 1.00 42.59 196 GLY A N 1
ATOM 1526 C CA . GLY A 1 196 ? -2.680 10.213 -27.754 1.00 42.59 196 GLY A CA 1
ATOM 1527 C C . GLY A 1 196 ? -2.405 10.562 -26.298 1.00 42.59 196 GLY A C 1
ATOM 1528 O O . GLY A 1 196 ? -1.351 10.222 -25.758 1.00 42.59 196 GLY A O 1
ATOM 1529 N N . THR A 1 197 ? -3.370 11.194 -25.636 1.00 46.97 197 THR A N 1
ATOM 1530 C CA . THR A 1 197 ? -3.395 11.344 -24.177 1.00 46.97 197 THR A CA 1
ATOM 1531 C C . THR A 1 197 ? -3.664 9.980 -23.538 1.00 46.97 197 THR A C 1
ATOM 1533 O O . THR A 1 197 ? -4.803 9.643 -23.214 1.00 46.97 197 THR A O 1
ATOM 1536 N N . GLY A 1 198 ? -2.628 9.153 -23.404 1.00 53.72 198 GLY A N 1
ATOM 1537 C CA . GLY A 1 198 ? -2.722 7.897 -22.665 1.00 53.72 198 GLY A CA 1
ATOM 1538 C C . GLY A 1 198 ? -3.001 8.181 -21.190 1.00 53.72 198 GLY A C 1
ATOM 1539 O O . GLY A 1 198 ? -2.239 8.890 -20.531 1.00 53.72 198 GLY A O 1
ATOM 1540 N N . THR A 1 199 ? -4.099 7.651 -20.654 1.00 62.69 199 THR A N 1
ATOM 1541 C CA . THR A 1 199 ? -4.368 7.701 -19.213 1.00 62.69 199 THR A CA 1
ATOM 1542 C C . THR A 1 199 ? -3.395 6.771 -18.479 1.00 62.69 199 THR A C 1
ATOM 1544 O O . THR A 1 199 ? -2.898 5.799 -19.052 1.00 62.69 199 THR A O 1
ATOM 1547 N N . ALA A 1 200 ? -3.143 7.013 -17.187 1.00 56.72 200 ALA A N 1
ATOM 1548 C CA . ALA A 1 200 ? -2.347 6.101 -16.350 1.00 56.72 200 ALA A CA 1
ATOM 1549 C C . ALA A 1 200 ? -2.880 4.649 -16.361 1.00 56.72 200 ALA A C 1
ATOM 1551 O O . ALA A 1 200 ? -2.126 3.708 -16.143 1.00 56.72 200 ALA A O 1
ATOM 1552 N N . GLU A 1 201 ? -4.172 4.479 -16.645 1.00 58.94 201 GLU A N 1
ATOM 1553 C CA . GLU A 1 201 ? -4.834 3.188 -16.818 1.00 58.94 201 GLU A CA 1
ATOM 1554 C C . GLU A 1 201 ? -4.375 2.471 -18.096 1.00 58.94 201 GLU A C 1
ATOM 1556 O O . GLU A 1 201 ? -3.953 1.323 -18.015 1.00 58.94 201 GLU A O 1
ATOM 1561 N N . SER A 1 202 ? -4.290 3.171 -19.235 1.00 64.88 202 SER A N 1
ATOM 1562 C CA . SER A 1 202 ? -3.748 2.596 -20.481 1.00 64.88 202 SER A CA 1
ATOM 1563 C C . SER A 1 202 ? -2.280 2.156 -20.355 1.00 64.88 202 SER A C 1
ATOM 1565 O O . SER A 1 202 ? -1.874 1.131 -20.905 1.00 64.88 202 SER A O 1
ATOM 1567 N N . LEU A 1 203 ? -1.477 2.897 -19.581 1.00 63.72 203 LEU A N 1
ATOM 1568 C CA . LEU A 1 203 ? -0.080 2.544 -19.311 1.00 63.72 203 LEU A CA 1
ATOM 1569 C C . LEU A 1 203 ? 0.025 1.293 -18.429 1.00 63.72 203 LEU A C 1
ATOM 1571 O O . LEU A 1 203 ? 0.917 0.467 -18.631 1.00 63.72 203 LEU A O 1
ATOM 1575 N N . TRP A 1 204 ? -0.896 1.136 -17.474 1.00 61.91 204 TRP A N 1
ATOM 1576 C CA . TRP A 1 204 ? -0.974 -0.058 -16.640 1.00 61.91 204 TRP A CA 1
ATOM 1577 C C . TRP A 1 204 ? -1.410 -1.286 -17.436 1.00 61.91 204 TRP A C 1
ATOM 1579 O O . TRP A 1 204 ? -0.772 -2.329 -17.316 1.00 61.91 204 TRP A O 1
ATOM 1589 N N . GLU A 1 205 ? -2.440 -1.175 -18.275 1.00 66.38 205 GLU A N 1
ATOM 1590 C CA . GLU A 1 205 ? -2.873 -2.280 -19.140 1.00 66.38 205 GLU A CA 1
ATOM 1591 C C . GLU A 1 205 ? -1.724 -2.761 -20.026 1.00 66.38 205 GLU A C 1
ATOM 1593 O O . GLU A 1 205 ? -1.436 -3.957 -20.093 1.00 66.38 205 GLU A O 1
ATOM 1598 N N . HIS A 1 206 ? -0.987 -1.823 -20.624 1.00 66.62 206 HIS A N 1
ATOM 1599 C CA . HIS A 1 206 ? 0.179 -2.149 -21.434 1.00 66.62 206 HIS A CA 1
ATOM 1600 C C . HIS A 1 206 ? 1.276 -2.860 -20.621 1.00 66.62 206 HIS A C 1
ATOM 1602 O O . HIS A 1 206 ? 1.871 -3.828 -21.099 1.00 66.62 206 HIS A O 1
ATOM 1608 N N . TYR A 1 207 ? 1.528 -2.431 -19.379 1.00 65.75 207 TYR A N 1
ATOM 1609 C CA . TYR A 1 207 ? 2.475 -3.098 -18.481 1.00 65.75 207 TYR A CA 1
ATOM 1610 C C . TYR A 1 207 ? 2.009 -4.507 -18.087 1.00 65.75 207 TYR A C 1
ATOM 1612 O O . TYR A 1 207 ? 2.800 -5.453 -18.113 1.00 65.75 207 TYR A O 1
ATOM 1620 N N . ALA A 1 208 ? 0.738 -4.660 -17.721 1.00 67.38 208 ALA A N 1
ATOM 1621 C CA . ALA A 1 208 ? 0.176 -5.922 -17.268 1.00 67.38 208 ALA A CA 1
ATOM 1622 C C . ALA A 1 208 ? 0.177 -6.982 -18.378 1.00 67.38 208 ALA A C 1
ATOM 1624 O O . ALA A 1 208 ? 0.538 -8.134 -18.121 1.00 67.38 208 ALA A O 1
ATOM 1625 N N . ILE A 1 209 ? -0.152 -6.569 -19.608 1.00 69.06 209 ILE A N 1
ATOM 1626 C CA . ILE A 1 209 ? -0.062 -7.402 -20.813 1.00 69.06 209 ILE A CA 1
ATOM 1627 C C . ILE A 1 209 ? 1.397 -7.782 -21.079 1.00 69.06 209 ILE A C 1
ATOM 1629 O O . ILE A 1 209 ? 1.701 -8.964 -21.226 1.00 69.06 209 ILE A O 1
ATOM 1633 N N . ARG A 1 210 ? 2.316 -6.804 -21.087 1.00 67.12 210 ARG A N 1
ATOM 1634 C CA . ARG A 1 210 ? 3.741 -7.049 -21.370 1.00 67.12 210 ARG A CA 1
ATOM 1635 C C . ARG A 1 210 ? 4.367 -8.050 -20.397 1.00 67.12 210 ARG A C 1
ATOM 1637 O O . ARG A 1 210 ? 5.173 -8.876 -20.810 1.00 67.12 210 ARG A O 1
ATOM 1644 N N . ASN A 1 211 ? 3.999 -7.981 -19.120 1.00 61.81 211 ASN A N 1
ATOM 1645 C CA . ASN A 1 211 ? 4.634 -8.770 -18.064 1.00 61.81 211 ASN A CA 1
ATOM 1646 C C . ASN A 1 211 ? 3.851 -10.026 -17.660 1.00 61.81 211 ASN A C 1
ATOM 1648 O O . ASN A 1 211 ? 4.176 -10.625 -16.636 1.00 61.81 211 ASN A O 1
ATOM 1652 N N . ASN A 1 212 ? 2.826 -10.433 -18.426 1.00 65.00 212 ASN A N 1
ATOM 1653 C CA . ASN A 1 212 ? 1.969 -11.580 -18.094 1.00 65.00 212 ASN A CA 1
ATOM 1654 C C . ASN A 1 212 ? 1.443 -11.542 -16.643 1.00 65.00 212 ASN A C 1
ATOM 1656 O O . ASN A 1 212 ? 1.226 -12.587 -16.028 1.00 65.00 212 ASN A O 1
ATOM 1660 N N . ALA A 1 213 ? 1.222 -10.346 -16.084 1.00 57.75 213 ALA A N 1
ATOM 1661 C CA . ALA A 1 213 ? 0.908 -10.168 -14.662 1.00 57.75 213 ALA A CA 1
ATOM 1662 C C . ALA A 1 213 ? -0.410 -10.849 -14.246 1.00 57.75 213 ALA A C 1
ATOM 1664 O O . ALA A 1 213 ? -0.628 -11.110 -13.069 1.00 57.75 213 ALA A O 1
ATOM 1665 N N . PHE A 1 214 ? -1.264 -11.164 -15.223 1.00 57.44 214 PHE A N 1
ATOM 1666 C CA . PHE A 1 214 ? -2.559 -11.808 -15.034 1.00 57.44 214 PHE A CA 1
ATOM 1667 C C . PHE A 1 214 ? -2.650 -13.211 -15.622 1.00 57.44 214 PHE A C 1
ATOM 1669 O O . PHE A 1 214 ? -3.764 -13.720 -15.721 1.00 57.44 214 PHE A O 1
ATOM 1676 N N . LYS A 1 215 ? -1.546 -13.856 -16.035 1.00 49.88 215 LYS A N 1
ATOM 1677 C CA . LYS A 1 215 ? -1.654 -15.255 -16.467 1.00 49.88 215 LYS A CA 1
ATOM 1678 C C . LYS A 1 215 ? -2.142 -16.049 -15.244 1.00 49.88 215 LYS A C 1
ATOM 1680 O O . LYS A 1 215 ? -1.385 -16.129 -14.272 1.00 49.88 215 LYS A O 1
ATOM 1685 N N . PRO A 1 216 ? -3.391 -16.564 -15.229 1.00 43.75 216 PRO A N 1
ATOM 1686 C CA . PRO A 1 216 ? -3.847 -17.379 -14.117 1.00 43.75 216 PRO A CA 1
ATOM 1687 C C . PRO A 1 216 ? -2.828 -18.499 -13.977 1.00 43.75 216 PRO A C 1
ATOM 1689 O O . PRO A 1 216 ? -2.382 -19.043 -14.992 1.00 43.75 216 PRO A O 1
ATOM 1692 N N . LYS A 1 217 ? -2.401 -18.781 -12.742 1.00 42.47 217 LYS A N 1
ATOM 1693 C CA . LYS A 1 217 ? -1.553 -19.940 -12.466 1.00 42.47 217 LYS A CA 1
ATOM 1694 C C . LYS A 1 217 ? -2.276 -21.109 -13.133 1.00 42.47 217 LYS A C 1
ATOM 1696 O O . LYS A 1 217 ? -3.399 -21.409 -12.725 1.00 42.47 217 LYS A O 1
ATOM 1701 N N . GLU A 1 218 ? -1.719 -21.652 -14.223 1.00 43.38 218 GLU A N 1
ATOM 1702 C CA . GLU A 1 218 ? -2.293 -22.835 -14.864 1.00 43.38 218 GLU A CA 1
ATOM 1703 C C . GLU A 1 218 ? -2.553 -23.821 -13.730 1.00 43.38 218 GLU A C 1
ATOM 1705 O O . GLU A 1 218 ? -1.687 -23.926 -12.851 1.00 43.38 218 GLU A O 1
ATOM 1710 N N . PRO A 1 219 ? -3.747 -24.438 -13.660 1.00 41.94 219 PRO A N 1
ATOM 1711 C CA . PRO A 1 219 ? -4.012 -25.411 -12.618 1.00 41.94 219 PRO A CA 1
ATOM 1712 C C . PRO A 1 219 ? -2.860 -26.401 -12.698 1.00 41.94 219 PRO A C 1
ATOM 1714 O O . PRO A 1 219 ? -2.699 -27.053 -13.729 1.00 41.94 219 PRO A O 1
ATOM 1717 N N . GLU A 1 220 ? -1.999 -26.409 -11.672 1.00 43.09 220 GLU A N 1
ATOM 1718 C CA . GLU A 1 220 ? -0.900 -27.357 -11.584 1.00 43.09 220 GLU A CA 1
ATOM 1719 C C . GLU A 1 220 ? -1.566 -28.705 -11.794 1.00 43.09 220 GLU A C 1
ATOM 1721 O O . GLU A 1 220 ? -2.407 -29.121 -10.993 1.00 43.09 220 GLU A O 1
ATOM 1726 N N . THR A 1 221 ? -1.305 -29.314 -12.951 1.00 45.25 221 THR A N 1
ATOM 1727 C CA . THR A 1 221 ? -1.832 -30.627 -13.266 1.00 45.25 221 THR A CA 1
ATOM 1728 C C . THR A 1 221 ? -1.200 -31.521 -12.223 1.00 45.25 221 THR A C 1
ATOM 1730 O O . THR A 1 221 ? -0.016 -31.842 -12.299 1.00 45.25 221 THR A O 1
ATOM 1733 N N . MET A 1 222 ? -1.962 -31.817 -11.164 1.00 32.44 222 MET A N 1
ATOM 1734 C CA . MET A 1 222 ? -1.521 -32.743 -10.138 1.00 32.44 222 MET A CA 1
ATOM 1735 C C . MET A 1 222 ? -1.079 -33.993 -10.891 1.00 32.44 222 MET A C 1
ATOM 1737 O O . MET A 1 222 ? -1.889 -34.534 -11.655 1.00 32.44 222 MET A O 1
ATOM 1741 N N . PRO A 1 223 ? 0.182 -34.436 -10.749 1.00 44.47 223 PRO A N 1
ATOM 1742 C CA . PRO A 1 223 ? 0.597 -35.679 -11.362 1.00 44.47 223 PRO A CA 1
ATOM 1743 C C . PRO A 1 223 ? -0.347 -36.748 -10.824 1.00 44.47 223 PRO A C 1
ATOM 1745 O O . PRO A 1 223 ? -0.368 -37.022 -9.623 1.00 44.47 223 PRO A O 1
ATOM 1748 N N . ILE A 1 224 ? -1.190 -37.294 -11.706 1.00 52.38 224 ILE A N 1
ATOM 1749 C CA . ILE A 1 224 ? -2.078 -38.399 -11.368 1.00 52.38 224 ILE A CA 1
ATOM 1750 C C . ILE A 1 224 ? -1.155 -39.500 -10.870 1.00 52.38 224 ILE A C 1
ATOM 1752 O O . ILE A 1 224 ? -0.358 -40.055 -11.630 1.00 52.38 224 ILE A O 1
ATOM 1756 N N . ASN A 1 225 ? -1.214 -39.756 -9.567 1.00 47.59 225 ASN A N 1
ATOM 1757 C CA . ASN A 1 225 ? -0.366 -40.723 -8.908 1.00 47.59 225 ASN A CA 1
ATOM 1758 C C . ASN A 1 225 ? -0.814 -42.121 -9.362 1.00 47.59 225 ASN A C 1
ATOM 1760 O O . ASN A 1 225 ? -1.648 -42.764 -8.724 1.00 47.59 225 ASN A O 1
ATOM 1764 N N . ARG A 1 226 ? -0.294 -42.573 -10.514 1.00 52.12 226 ARG A N 1
ATOM 1765 C CA . ARG A 1 226 ? -0.595 -43.878 -11.133 1.00 52.12 226 ARG A CA 1
ATOM 1766 C C . ARG A 1 226 ? -0.376 -45.051 -10.172 1.00 52.12 226 ARG A C 1
ATOM 1768 O O . ARG A 1 226 ? -0.964 -46.105 -10.381 1.00 52.12 226 ARG A O 1
ATOM 1775 N N . GLY A 1 227 ? 0.409 -44.863 -9.108 1.00 50.03 227 GLY A N 1
ATOM 1776 C CA . GLY A 1 227 ? 0.626 -45.870 -8.071 1.00 50.03 227 GLY A CA 1
ATOM 1777 C C . GLY A 1 227 ? -0.640 -46.275 -7.307 1.00 50.03 227 GLY A C 1
ATOM 1778 O O . GLY A 1 227 ? -0.719 -47.410 -6.852 1.00 50.03 227 GLY A O 1
ATOM 1779 N N . VAL A 1 228 ? -1.656 -45.407 -7.212 1.00 53.00 228 VAL A N 1
ATOM 1780 C CA . VAL A 1 228 ? -2.900 -45.710 -6.471 1.00 53.00 228 VAL A CA 1
ATOM 1781 C C . VAL A 1 228 ? -3.939 -46.438 -7.341 1.00 53.00 228 VAL A C 1
ATOM 1783 O O . VAL A 1 228 ? -4.774 -47.165 -6.818 1.00 53.00 228 VAL A O 1
ATOM 1786 N N . LEU A 1 229 ? -3.850 -46.329 -8.671 1.00 45.53 229 LEU A N 1
ATOM 1787 C CA . LEU A 1 229 ? -4.740 -47.026 -9.619 1.00 45.53 229 LEU A CA 1
ATOM 1788 C C . LEU A 1 229 ? -4.309 -48.473 -9.926 1.00 45.53 229 LEU A C 1
ATOM 1790 O O . LEU A 1 229 ? -5.056 -49.218 -10.553 1.00 45.53 229 LEU A O 1
ATOM 1794 N N . MET A 1 230 ? -3.125 -48.891 -9.471 1.00 47.56 230 MET A N 1
ATOM 1795 C CA . MET A 1 230 ? -2.582 -50.234 -9.719 1.00 47.56 230 MET A CA 1
ATOM 1796 C C . MET A 1 230 ? -3.127 -51.313 -8.766 1.00 47.56 230 MET A C 1
ATOM 1798 O O . MET A 1 230 ? -2.877 -52.492 -8.997 1.00 47.56 230 MET A O 1
ATOM 1802 N N . SER A 1 231 ? -3.863 -50.958 -7.703 1.00 51.50 231 SER A N 1
ATOM 1803 C CA . SER A 1 231 ? -4.348 -51.944 -6.719 1.00 51.50 231 SER A CA 1
ATOM 1804 C C . SER A 1 231 ? -5.764 -52.476 -6.977 1.00 51.50 231 SER A C 1
ATOM 1806 O O . SER A 1 231 ? -6.175 -53.411 -6.291 1.00 51.50 231 SER A O 1
ATOM 1808 N N . SER A 1 232 ? -6.504 -51.943 -7.961 1.00 53.06 232 SER A N 1
ATOM 1809 C CA . SER A 1 232 ? -7.878 -52.394 -8.246 1.00 53.06 232 SER A CA 1
ATOM 1810 C C . SER A 1 232 ? -8.182 -52.766 -9.700 1.00 53.06 232 SER A C 1
ATOM 1812 O O . SER A 1 232 ? -9.269 -53.278 -9.942 1.00 53.06 232 SER A O 1
ATOM 1814 N N . ALA A 1 233 ? -7.275 -52.552 -10.657 1.00 52.72 233 ALA A N 1
ATOM 1815 C CA . ALA A 1 233 ? -7.490 -52.933 -12.056 1.00 52.72 233 ALA A CA 1
ATOM 1816 C C . ALA A 1 233 ? -6.786 -54.262 -12.370 1.00 52.72 233 ALA A C 1
ATOM 1818 O O . ALA A 1 233 ? -5.575 -54.387 -12.176 1.00 52.72 233 ALA A O 1
ATOM 1819 N N . ARG A 1 234 ? -7.527 -55.265 -12.859 1.00 60.19 234 ARG A N 1
ATOM 1820 C CA . ARG A 1 234 ? -6.959 -56.586 -13.201 1.00 60.19 234 ARG A CA 1
ATOM 1821 C C . ARG A 1 234 ? -6.408 -56.658 -14.625 1.00 60.19 234 ARG A C 1
ATOM 1823 O O . ARG A 1 234 ? -5.705 -57.614 -14.940 1.00 60.19 234 ARG A O 1
ATOM 1830 N N . THR A 1 235 ? -6.696 -55.676 -15.480 1.00 75.25 235 THR A N 1
ATOM 1831 C CA . THR A 1 235 ? -6.232 -55.639 -16.878 1.00 75.25 235 THR A CA 1
ATOM 1832 C C . THR A 1 235 ? -6.042 -54.202 -17.376 1.00 75.25 235 THR A C 1
ATOM 1834 O O . THR A 1 235 ? -6.676 -53.275 -16.874 1.00 75.25 235 THR A O 1
ATOM 1837 N N . SER A 1 236 ? -5.186 -54.001 -18.383 1.00 61.22 236 SER A N 1
ATOM 1838 C CA . SER A 1 236 ? -4.945 -52.685 -19.000 1.00 61.22 236 SER A CA 1
ATOM 1839 C C . SER A 1 236 ? -6.195 -52.084 -19.656 1.00 61.22 236 SER A C 1
ATOM 1841 O O . SER A 1 236 ? -6.371 -50.872 -19.624 1.00 61.22 236 SER A O 1
ATOM 1843 N N . GLU A 1 237 ? -7.113 -52.914 -20.163 1.00 73.31 237 GLU A N 1
ATOM 1844 C CA . GLU A 1 237 ? -8.401 -52.456 -20.715 1.00 73.31 237 GLU A CA 1
ATOM 1845 C C . GLU A 1 237 ? -9.357 -51.887 -19.655 1.00 73.31 237 GLU A C 1
ATOM 1847 O O . GLU A 1 237 ? -10.283 -51.139 -19.976 1.00 73.31 237 GLU A O 1
ATOM 1852 N N . GLU A 1 238 ? -9.185 -52.266 -18.389 1.00 67.69 238 GLU A N 1
ATOM 1853 C CA . GLU A 1 238 ? -9.981 -51.737 -17.280 1.00 67.69 238 GLU A CA 1
ATOM 1854 C C . GLU A 1 238 ? -9.499 -50.334 -16.885 1.00 67.69 238 GLU A C 1
ATOM 1856 O O . GLU A 1 238 ? -10.310 -49.465 -16.568 1.00 67.69 238 GLU A O 1
ATOM 1861 N N . ILE A 1 239 ? -8.192 -50.082 -17.013 1.00 65.62 239 ILE A N 1
ATOM 1862 C CA . ILE A 1 239 ? -7.584 -48.762 -16.802 1.00 65.62 239 ILE A CA 1
ATOM 1863 C C . ILE A 1 239 ? -8.107 -47.769 -17.844 1.00 65.62 239 ILE A C 1
ATOM 1865 O O . ILE A 1 239 ? -8.572 -46.692 -17.468 1.00 65.62 239 ILE A O 1
ATOM 1869 N N . ASP A 1 240 ? -8.111 -48.146 -19.125 1.00 74.38 240 ASP A N 1
ATOM 1870 C CA . ASP A 1 240 ? -8.592 -47.265 -20.197 1.00 74.38 240 ASP A CA 1
ATOM 1871 C C . ASP A 1 240 ? -10.085 -46.941 -20.037 1.00 74.38 240 ASP A C 1
ATOM 1873 O O . ASP A 1 240 ? -10.493 -45.793 -20.211 1.00 74.38 240 ASP A O 1
ATOM 1877 N N . ARG A 1 241 ? -10.898 -47.907 -19.584 1.00 74.44 241 ARG A N 1
ATOM 1878 C CA . ARG A 1 241 ? -12.326 -47.683 -19.294 1.00 74.44 241 ARG A CA 1
ATOM 1879 C C . ARG A 1 241 ? -12.571 -46.740 -18.115 1.00 74.44 241 ARG A C 1
ATOM 1881 O O . ARG A 1 241 ? -13.492 -45.925 -18.184 1.00 74.44 241 ARG A O 1
ATOM 1888 N N . ILE A 1 242 ? -11.777 -46.829 -17.046 1.00 69.50 242 ILE A N 1
ATOM 1889 C CA . ILE A 1 242 ? -11.908 -45.944 -15.874 1.00 69.50 242 ILE A CA 1
ATOM 1890 C C . ILE A 1 242 ? -11.491 -44.511 -16.232 1.00 69.50 242 ILE A C 1
ATOM 1892 O O . ILE A 1 242 ? -12.182 -43.558 -15.862 1.00 69.50 242 ILE A O 1
ATOM 1896 N N . VAL A 1 243 ? -10.408 -44.360 -16.998 1.00 71.19 243 VAL A N 1
ATOM 1897 C CA . VAL A 1 243 ? -9.927 -43.053 -17.469 1.00 71.19 243 VAL A CA 1
ATOM 1898 C C . VAL A 1 243 ? -10.949 -42.405 -18.412 1.00 71.19 243 VAL A C 1
ATOM 1900 O O . VAL A 1 243 ? -11.313 -41.245 -18.208 1.00 71.19 243 VAL A O 1
ATOM 1903 N N . ASP A 1 244 ? -11.506 -43.156 -19.365 1.00 73.44 244 ASP A N 1
ATOM 1904 C CA . ASP A 1 244 ? -12.558 -42.664 -20.268 1.00 73.44 244 ASP A CA 1
ATOM 1905 C C . ASP A 1 244 ? -13.848 -42.268 -19.533 1.00 73.44 244 ASP A C 1
ATOM 1907 O O . ASP A 1 244 ? -14.527 -41.312 -19.926 1.00 73.44 244 ASP A O 1
ATOM 1911 N N . ALA A 1 245 ? -14.205 -42.988 -18.466 1.00 70.56 245 ALA A N 1
ATOM 1912 C CA . ALA A 1 245 ? -15.366 -42.668 -17.638 1.00 70.56 245 ALA A CA 1
ATOM 1913 C C . ALA A 1 245 ? -15.156 -41.377 -16.828 1.00 70.56 245 ALA A C 1
ATOM 1915 O O . ALA A 1 245 ? -16.076 -40.561 -16.732 1.00 70.56 245 ALA A O 1
ATOM 1916 N N . GLN A 1 246 ? -13.948 -41.141 -16.303 1.00 63.53 246 GLN A N 1
ATOM 1917 C CA . GLN A 1 246 ? -13.609 -39.892 -15.609 1.00 63.53 246 GLN A CA 1
ATOM 1918 C C . GLN A 1 246 ? -13.567 -38.690 -16.561 1.00 63.53 246 GLN A C 1
ATOM 1920 O O . GLN A 1 246 ? -14.063 -37.621 -16.201 1.00 63.53 246 GLN A O 1
ATOM 1925 N N . ILE A 1 247 ? -13.072 -38.868 -17.791 1.00 65.19 247 ILE A N 1
ATOM 1926 C CA . ILE A 1 247 ? -13.098 -37.822 -18.830 1.00 65.19 247 ILE A CA 1
ATOM 1927 C C . ILE A 1 247 ? -14.543 -37.481 -19.230 1.00 65.19 247 ILE A C 1
ATOM 1929 O O . ILE A 1 247 ? -14.864 -36.311 -19.433 1.00 65.19 247 ILE A O 1
ATOM 1933 N N . ARG A 1 248 ? -15.443 -38.473 -19.292 1.00 66.50 248 ARG A N 1
ATOM 1934 C CA . ARG A 1 248 ? -16.873 -38.246 -19.579 1.00 66.50 248 ARG A CA 1
ATOM 1935 C C . ARG A 1 248 ? -17.640 -37.584 -18.432 1.00 66.50 248 ARG A C 1
ATOM 1937 O O . ARG A 1 248 ? -18.571 -36.830 -18.701 1.00 66.50 248 ARG A O 1
ATOM 1944 N N . ALA A 1 249 ? -17.276 -37.856 -17.180 1.00 63.09 249 ALA A N 1
ATOM 1945 C CA . ALA A 1 249 ? -17.919 -37.260 -16.006 1.00 63.09 249 ALA A CA 1
ATOM 1946 C C . ALA A 1 249 ? -17.438 -35.823 -15.721 1.00 63.09 249 ALA A C 1
ATOM 1948 O O . ALA A 1 249 ? -18.198 -35.005 -15.200 1.00 63.09 249 ALA A O 1
ATOM 1949 N N . GLY A 1 250 ? -16.198 -35.489 -16.090 1.00 47.69 250 GLY A N 1
ATOM 1950 C CA . GLY A 1 250 ? -15.658 -34.132 -16.032 1.00 47.69 250 GLY A CA 1
ATOM 1951 C C . GLY A 1 250 ? -16.101 -33.297 -17.232 1.00 47.69 250 GLY A C 1
ATOM 1952 O O . GLY A 1 250 ? -15.314 -33.072 -18.146 1.00 47.69 250 GLY A O 1
ATOM 1953 N N . GLY A 1 251 ? -17.362 -32.859 -17.245 1.00 48.12 251 GLY A N 1
ATOM 1954 C CA . GLY A 1 251 ? -17.969 -32.076 -18.325 1.00 48.12 251 GLY A CA 1
ATOM 1955 C C . GLY A 1 251 ? -17.199 -30.800 -18.689 1.00 48.12 251 GLY A C 1
ATOM 1956 O O . GLY A 1 251 ? -17.458 -29.726 -18.152 1.00 48.12 251 GLY A O 1
ATOM 1957 N N . GLY A 1 252 ? -16.288 -30.912 -19.654 1.00 40.12 252 GLY A N 1
ATOM 1958 C CA . GLY A 1 252 ? -15.716 -29.788 -20.383 1.00 40.12 252 GLY A CA 1
ATOM 1959 C C . GLY A 1 252 ? -16.652 -29.380 -21.516 1.00 40.12 252 GLY A C 1
ATOM 1960 O O . GLY A 1 252 ? -16.818 -30.115 -22.490 1.00 40.12 252 GLY A O 1
ATOM 1961 N N . VAL A 1 253 ? -17.266 -28.202 -21.402 1.00 45.47 253 VAL A N 1
ATOM 1962 C CA . VAL A 1 253 ? -18.007 -27.566 -22.498 1.00 45.47 253 VAL A CA 1
ATOM 1963 C C . VAL A 1 253 ? -17.023 -27.290 -23.639 1.00 45.47 253 VAL A C 1
ATOM 1965 O O . VAL A 1 253 ? -16.188 -26.393 -23.551 1.00 45.47 253 VAL A O 1
ATOM 1968 N N . ARG A 1 254 ? -17.103 -28.077 -24.718 1.00 42.34 254 ARG A N 1
ATOM 1969 C CA . ARG A 1 254 ? -16.432 -27.766 -25.985 1.00 42.34 254 ARG A CA 1
ATOM 1970 C C . ARG A 1 254 ? -17.157 -26.589 -26.632 1.00 42.34 254 ARG A C 1
ATOM 1972 O O . ARG A 1 254 ? -18.278 -26.742 -27.106 1.00 42.34 254 ARG A O 1
ATOM 1979 N N . ILE A 1 255 ? -16.517 -25.425 -26.643 1.00 44.78 255 ILE A N 1
ATOM 1980 C CA . ILE A 1 255 ? -16.928 -24.296 -27.478 1.00 44.78 255 ILE A CA 1
ATOM 1981 C C . ILE A 1 255 ? -16.424 -24.594 -28.893 1.00 44.78 255 ILE A C 1
ATOM 1983 O O . ILE A 1 255 ? -15.219 -24.722 -29.098 1.00 44.78 255 ILE A O 1
ATOM 1987 N N . ASP A 1 256 ? -17.343 -24.755 -29.845 1.00 59.09 256 ASP A N 1
ATOM 1988 C CA . ASP A 1 256 ? -17.023 -24.856 -31.270 1.00 59.09 256 ASP A CA 1
ATOM 1989 C C . ASP A 1 256 ? -16.614 -23.463 -31.788 1.00 59.09 256 ASP A C 1
ATOM 1991 O O . ASP A 1 256 ? -17.454 -22.557 -31.803 1.00 59.09 256 ASP A O 1
ATOM 1995 N N . PRO A 1 257 ? -15.348 -23.251 -32.195 1.00 59.75 257 PRO A N 1
ATOM 1996 C CA . PRO A 1 257 ? -14.877 -21.948 -32.659 1.00 59.75 257 PRO A CA 1
ATOM 1997 C C . PRO A 1 257 ? -15.465 -21.529 -34.015 1.00 59.75 257 PRO A C 1
ATOM 1999 O O . PRO A 1 257 ? -15.267 -20.386 -34.418 1.00 59.75 257 PRO A O 1
ATOM 2002 N N . ASN A 1 258 ? -16.192 -22.412 -34.710 1.00 63.59 258 ASN A N 1
ATOM 2003 C CA . ASN A 1 258 ? -16.810 -22.121 -36.005 1.00 63.59 258 ASN A CA 1
ATOM 2004 C C . ASN A 1 258 ? -18.341 -21.997 -35.945 1.00 63.59 258 ASN A C 1
ATOM 2006 O O . ASN A 1 258 ? -18.985 -21.871 -36.989 1.00 63.59 258 ASN A O 1
ATOM 2010 N N . ALA A 1 259 ? -18.943 -22.010 -34.752 1.00 63.97 259 ALA A N 1
ATOM 2011 C CA . ALA A 1 259 ? -20.381 -21.819 -34.620 1.00 63.97 259 ALA A CA 1
ATOM 2012 C C . ALA A 1 259 ? -20.775 -20.374 -35.009 1.00 63.97 259 ALA A C 1
ATOM 2014 O O . ALA A 1 259 ? -20.276 -19.417 -34.408 1.00 63.97 259 ALA A O 1
ATOM 2015 N N . PRO A 1 260 ? -21.671 -20.172 -35.995 1.00 59.53 260 PRO A N 1
ATOM 2016 C CA . PRO A 1 260 ? -22.139 -18.839 -36.358 1.00 59.53 260 PRO A CA 1
ATOM 2017 C C . PRO A 1 260 ? -22.912 -18.202 -35.189 1.00 59.53 260 PRO A C 1
ATOM 2019 O O . PRO A 1 260 ? -23.609 -18.908 -34.457 1.00 59.53 260 PRO A O 1
ATOM 2022 N N . PRO A 1 261 ? -22.831 -16.872 -35.001 1.00 55.44 261 PRO A N 1
ATOM 2023 C CA . PRO A 1 261 ? -23.436 -16.207 -33.855 1.00 55.44 261 PRO A CA 1
ATOM 2024 C C . PRO A 1 261 ? -24.961 -16.351 -33.878 1.00 55.44 261 PRO A C 1
ATOM 2026 O O . PRO A 1 261 ? -25.654 -15.787 -34.730 1.00 55.44 261 PRO A O 1
ATOM 2029 N N . THR A 1 262 ? -25.493 -17.093 -32.909 1.00 53.75 262 THR A N 1
ATOM 2030 C CA . THR A 1 262 ? -26.931 -17.220 -32.677 1.00 53.75 262 THR A CA 1
ATOM 2031 C C . THR A 1 262 ? -27.496 -15.854 -32.289 1.00 53.75 262 THR A C 1
ATOM 2033 O O . THR A 1 262 ? -27.185 -15.313 -31.227 1.00 53.75 262 THR A O 1
ATOM 2036 N N . LYS A 1 263 ? -28.332 -15.271 -33.156 1.00 44.72 263 LYS A N 1
ATOM 2037 C CA . LYS A 1 263 ? -29.055 -14.025 -32.874 1.00 44.72 263 LYS A CA 1
ATOM 2038 C C . LYS A 1 263 ? -30.005 -14.245 -31.693 1.00 44.72 263 LYS A C 1
ATOM 2040 O O . LYS A 1 263 ? -31.022 -14.919 -31.825 1.00 44.72 263 LYS A O 1
ATOM 2045 N N . LEU A 1 264 ? -29.675 -13.661 -30.544 1.00 43.28 264 LEU A N 1
ATOM 2046 C CA . LEU A 1 264 ? -30.559 -13.577 -29.384 1.00 43.28 264 LEU A CA 1
ATOM 2047 C C . LEU A 1 264 ? -31.687 -12.579 -29.675 1.00 43.28 264 LEU A C 1
ATOM 2049 O O . LEU A 1 264 ? -31.491 -11.363 -29.687 1.00 43.28 264 LEU A O 1
ATOM 2053 N N . SER A 1 265 ? -32.882 -13.112 -29.917 1.00 44.62 265 SER A N 1
ATOM 2054 C CA . SER A 1 265 ? -34.126 -12.353 -30.021 1.00 44.62 265 SER A CA 1
ATOM 2055 C C . SER A 1 265 ? -34.491 -11.763 -28.655 1.00 44.62 265 SER A C 1
ATOM 2057 O O . SER A 1 265 ? -35.007 -12.449 -27.775 1.00 44.62 265 SER A O 1
ATOM 2059 N N . SER A 1 266 ? -34.214 -10.471 -28.479 1.00 49.12 266 SER A N 1
ATOM 2060 C CA . SER A 1 266 ? -34.663 -9.666 -27.340 1.00 49.12 266 SER A CA 1
ATOM 2061 C C . SER A 1 266 ? -36.194 -9.623 -27.295 1.00 49.12 266 SER A C 1
ATOM 2063 O O . SER A 1 266 ? -36.845 -8.947 -28.094 1.00 49.12 266 SER A O 1
ATOM 2065 N N . THR A 1 267 ? -36.780 -10.363 -26.353 1.00 52.84 267 THR A N 1
ATOM 2066 C CA . THR A 1 267 ? -38.204 -10.261 -26.024 1.00 52.84 267 THR A CA 1
ATOM 2067 C C . THR A 1 267 ? -38.376 -9.130 -25.017 1.00 52.84 267 THR A C 1
ATOM 2069 O O . THR A 1 267 ? -38.095 -9.266 -23.829 1.00 52.84 267 THR A O 1
ATOM 2072 N N . ARG A 1 268 ? -38.821 -7.979 -25.523 1.00 49.56 268 ARG A N 1
ATOM 2073 C CA . ARG A 1 268 ? -39.175 -6.784 -24.753 1.00 49.56 268 ARG A CA 1
ATOM 2074 C C . ARG A 1 268 ? -40.457 -7.055 -23.963 1.00 49.56 268 ARG A C 1
ATOM 2076 O O . ARG A 1 268 ? -41.546 -7.034 -24.532 1.00 49.56 268 ARG A O 1
ATOM 2083 N N . HIS A 1 269 ? -40.342 -7.303 -22.661 1.00 45.72 269 HIS A N 1
ATOM 2084 C CA . HIS A 1 269 ? -41.502 -7.347 -21.774 1.00 45.72 269 HIS A CA 1
ATOM 2085 C C . HIS A 1 269 ? -41.837 -5.935 -21.284 1.00 45.72 269 HIS A C 1
ATOM 2087 O O . HIS A 1 269 ? -41.003 -5.234 -20.717 1.00 45.72 269 HIS A O 1
ATOM 2093 N N . ARG A 1 270 ? -43.064 -5.514 -21.591 1.00 52.28 270 ARG A N 1
ATOM 2094 C CA . ARG A 1 270 ? -43.659 -4.222 -21.262 1.00 52.28 270 ARG A CA 1
ATOM 2095 C C . ARG A 1 270 ? -44.631 -4.454 -20.106 1.00 52.28 270 ARG A C 1
ATOM 2097 O O . ARG A 1 270 ? -45.624 -5.151 -20.310 1.00 52.28 270 ARG A O 1
ATOM 2104 N N . ARG A 1 271 ? -44.356 -3.874 -18.941 1.00 62.16 271 ARG A N 1
ATOM 2105 C CA . ARG A 1 271 ? -45.347 -3.430 -17.952 1.00 62.16 271 ARG A CA 1
ATOM 2106 C C . ARG A 1 271 ? -44.807 -2.183 -17.279 1.00 62.16 271 ARG A C 1
ATOM 2108 O O . ARG A 1 271 ? -43.599 -2.191 -16.968 1.00 62.16 271 ARG A O 1
#

Radius of gyration: 33.24 Å; chains: 1; bounding box: 98×93×84 Å

pLDDT: mean 70.45, std 20.67, range [32.44, 97.88]